Protein AF-A0A2J5P1T4-F1 (afdb_monomer_lite)

Radius of gyration: 16.71 Å; chains: 1; bounding box: 39×40×48 Å

pLDDT: mean 86.93, std 11.42, range [39.0, 97.81]

Organism: NCBI:txid1134687

Secondary structure (DSSP, 8-state):
-PEEEEEESS-SS--HHHHHHHHHHHHHHHHH-HHHHTTEEEEEEESS-B--GGGTPPPBEEGGGGTTPPTT-EEEEESSEEET--HHHHHHHH---HHHHHHHHHHHHH-HHHHHHHHHHHS--SSSSTTS--GGGSSS--EEEEEEEEE---GGGHHHHHT-SEEEESSHHHHHHHTTTS--EE---TT--

InterPro domains:
  IPR007345 Polysaccharide pyruvyl transferase [PF04230] (15-192)

Foldseek 3Di:
DAAEEEAEEACQDPDPQGQVQVVVVLVCCCVVPVVNCVSYDYAYAYCDWDDPVVVVGDTYHHVVVCLAHDAAHEYEHTADQQAPDFLLNVLLVPDPDPVVSVVSVVCCVVPVPVSLVVSVVVGVQPDRSNSQDAQVSHPYGYAYEYHQYHHAHDPVSLVSLQSHPAAEHADPNRCVRSVVRHDYHHDHRPPPD

Sequence (193 aa):
MKNKVVLYGAYDRYNYGDNLMPILLERFFRTKYPQKTERLDFIYASIDSSDLSKYSCMPTVSMNSLLSLDENSSIIVVGGEVLGADVGTLYTHVQDNYYYTRFLKAVRRYNPSMLTKIAKLFYPAVWTYPYIPQKASFKNKVKIIYNTVGGTPVKSQANYIKEADYISSRDQRTFDEVKKWSSTELVPDSVLI

Structure (mmCIF, N/CA/C/O backbone):
data_AF-A0A2J5P1T4-F1
#
_entry.id   AF-A0A2J5P1T4-F1
#
loop_
_atom_site.group_PDB
_atom_site.id
_atom_site.type_symbol
_atom_site.label_atom_id
_atom_site.label_alt_id
_atom_site.label_comp_id
_atom_site.label_asym_id
_atom_site.label_entity_id
_atom_site.label_seq_id
_atom_site.pdbx_PDB_ins_code
_atom_site.Cartn_x
_atom_site.Cartn_y
_atom_site.Cartn_z
_atom_site.occupancy
_atom_site.B_iso_or_equiv
_atom_site.auth_seq_id
_atom_site.auth_comp_id
_atom_site.auth_asym_id
_atom_site.auth_atom_id
_atom_site.pdbx_PDB_model_num
ATOM 1 N N . MET A 1 1 ? -19.379 -12.532 11.802 1.00 56.97 1 MET A N 1
ATOM 2 C CA . MET A 1 1 ? -18.370 -12.392 10.727 1.00 56.97 1 MET A CA 1
ATOM 3 C C . MET A 1 1 ? -17.141 -11.712 11.296 1.00 56.97 1 MET A C 1
ATOM 5 O O . MET A 1 1 ? -17.305 -10.826 12.128 1.00 56.97 1 MET A O 1
ATOM 9 N N . LYS A 1 2 ? -15.941 -12.147 10.898 1.00 75.81 2 LYS A N 1
ATOM 10 C CA . LYS A 1 2 ? -14.705 -11.415 11.195 1.00 75.81 2 LYS A CA 1
ATOM 11 C C . LYS A 1 2 ? -14.519 -10.312 10.155 1.00 75.81 2 LYS A C 1
ATOM 13 O O . LYS A 1 2 ? -14.803 -10.543 8.982 1.00 75.81 2 LYS A O 1
ATOM 18 N N . ASN A 1 3 ? -14.066 -9.138 10.580 1.00 88.38 3 ASN A N 1
ATOM 19 C CA . ASN A 1 3 ? -13.740 -8.051 9.659 1.00 88.38 3 ASN A CA 1
ATOM 20 C C . ASN A 1 3 ? -12.385 -8.343 9.013 1.00 88.38 3 ASN A C 1
ATOM 22 O O . ASN A 1 3 ? -11.426 -8.663 9.719 1.00 88.38 3 ASN A O 1
ATOM 26 N N . LYS A 1 4 ? -12.297 -8.211 7.689 1.00 95.19 4 LYS A N 1
ATOM 27 C CA . LYS A 1 4 ? -11.051 -8.440 6.956 1.00 95.19 4 LYS A CA 1
ATOM 28 C C . LYS A 1 4 ? -10.152 -7.211 7.034 1.00 95.19 4 LYS A C 1
ATOM 30 O O . LYS A 1 4 ? -10.589 -6.087 6.769 1.00 95.19 4 LYS A O 1
ATOM 35 N N . VAL A 1 5 ? -8.892 -7.443 7.381 1.00 97.12 5 VAL A N 1
ATOM 36 C CA . VAL A 1 5 ? -7.824 -6.444 7.361 1.00 97.12 5 VAL A CA 1
ATOM 37 C C . VAL A 1 5 ? -6.748 -6.937 6.411 1.00 97.12 5 VAL A C 1
ATOM 39 O O . VAL A 1 5 ? -6.021 -7.881 6.704 1.00 97.12 5 VAL A O 1
ATOM 42 N N . VAL A 1 6 ? -6.657 -6.300 5.253 1.00 97.81 6 VAL A N 1
ATOM 43 C CA . VAL A 1 6 ? -5.649 -6.613 4.248 1.00 97.81 6 VAL A CA 1
ATOM 44 C C . VAL A 1 6 ? -4.395 -5.810 4.554 1.00 97.81 6 VAL A C 1
ATOM 46 O O . VAL A 1 6 ? -4.425 -4.583 4.502 1.00 97.81 6 VAL A O 1
ATOM 49 N N . LEU A 1 7 ? -3.302 -6.495 4.864 1.00 97.50 7 LEU A N 1
ATOM 50 C CA . LEU A 1 7 ? -1.965 -5.918 4.916 1.00 97.50 7 LEU A CA 1
ATOM 51 C C . LEU A 1 7 ? -1.404 -5.989 3.500 1.00 97.50 7 LEU A C 1
ATOM 53 O O . LEU A 1 7 ? -1.208 -7.083 2.973 1.00 97.50 7 LEU A O 1
ATOM 57 N N . TYR A 1 8 ? -1.222 -4.838 2.862 1.00 97.06 8 TYR A N 1
ATOM 58 C CA . TYR A 1 8 ? -0.844 -4.739 1.460 1.00 97.06 8 TYR A CA 1
ATOM 59 C C . TYR A 1 8 ? 0.521 -4.077 1.297 1.00 97.06 8 TYR A C 1
ATOM 61 O O . TYR A 1 8 ? 0.767 -2.999 1.838 1.00 97.06 8 TYR A O 1
ATOM 69 N N . GLY A 1 9 ? 1.402 -4.691 0.516 1.00 93.62 9 GLY A N 1
ATOM 70 C CA . GLY A 1 9 ? 2.728 -4.143 0.267 1.00 93.62 9 GLY A CA 1
ATOM 71 C C . GLY A 1 9 ? 3.555 -4.994 -0.685 1.00 93.62 9 GLY A C 1
ATOM 72 O O . GLY A 1 9 ? 3.051 -5.900 -1.348 1.00 93.62 9 GLY A O 1
ATOM 73 N N . ALA A 1 10 ? 4.841 -4.665 -0.777 1.00 90.44 10 ALA A N 1
ATOM 74 C CA . ALA A 1 10 ? 5.792 -5.292 -1.691 1.00 90.44 10 ALA A CA 1
ATOM 75 C C . ALA A 1 10 ? 6.366 -6.606 -1.126 1.00 90.44 10 ALA A C 1
ATOM 77 O O . ALA A 1 10 ? 7.578 -6.738 -0.945 1.00 90.44 10 ALA A O 1
ATOM 78 N N . TYR A 1 11 ? 5.487 -7.554 -0.797 1.00 89.00 11 TYR A N 1
ATOM 79 C CA . TYR A 1 11 ? 5.842 -8.826 -0.147 1.00 89.00 11 TYR A CA 1
ATOM 80 C C . TYR A 1 11 ? 6.106 -9.966 -1.142 1.00 89.00 11 TYR A C 1
ATOM 82 O O . TYR A 1 11 ? 6.548 -11.040 -0.756 1.00 89.00 11 TYR A O 1
ATOM 90 N N . ASP A 1 12 ? 5.883 -9.729 -2.436 1.00 82.94 12 ASP A N 1
ATOM 91 C CA . ASP A 1 12 ? 6.088 -10.684 -3.534 1.00 82.94 12 ASP A CA 1
ATOM 92 C C . ASP A 1 12 ? 7.560 -10.860 -3.942 1.00 82.94 12 ASP A C 1
ATOM 94 O O . ASP A 1 12 ? 7.881 -11.565 -4.899 1.00 82.94 12 ASP A O 1
ATOM 98 N N . ARG A 1 13 ? 8.479 -10.235 -3.203 1.00 84.44 13 ARG A N 1
ATOM 99 C CA . ARG A 1 13 ? 9.923 -10.255 -3.441 1.00 84.44 13 ARG A CA 1
ATOM 100 C C . ARG A 1 13 ? 10.687 -10.510 -2.152 1.00 84.44 13 ARG A C 1
ATOM 102 O O . ARG A 1 13 ? 10.259 -10.116 -1.069 1.00 84.44 13 ARG A O 1
ATOM 109 N N . TYR A 1 14 ? 11.874 -11.101 -2.272 1.00 84.06 14 TYR A N 1
ATOM 110 C CA . TYR A 1 14 ? 12.757 -11.335 -1.130 1.00 84.06 14 TYR A CA 1
ATOM 111 C C . TYR A 1 14 ? 13.431 -10.032 -0.663 1.00 84.06 14 TYR A C 1
ATOM 113 O O . TYR A 1 14 ? 14.567 -9.723 -1.016 1.00 84.06 14 TYR A O 1
ATOM 121 N N . ASN A 1 15 ? 12.699 -9.251 0.131 1.00 88.25 15 ASN A N 1
ATOM 122 C CA . ASN A 1 15 ? 13.194 -8.082 0.853 1.00 88.25 15 ASN A CA 1
ATOM 123 C C . ASN A 1 15 ? 12.817 -8.218 2.329 1.00 88.25 15 ASN A C 1
ATOM 125 O O . ASN A 1 15 ? 11.638 -8.206 2.676 1.00 88.25 15 ASN A O 1
ATOM 129 N N . TYR A 1 16 ? 13.816 -8.359 3.199 1.00 86.31 16 TYR A N 1
ATOM 130 C CA . TYR A 1 16 ? 13.570 -8.649 4.609 1.00 86.31 16 TYR A CA 1
ATOM 131 C C . TYR A 1 16 ? 12.789 -7.537 5.321 1.00 86.31 16 TYR A C 1
ATOM 133 O O . TYR A 1 16 ? 11.889 -7.832 6.099 1.00 86.31 16 TYR A O 1
ATOM 141 N N . GLY A 1 17 ? 13.085 -6.268 5.022 1.00 87.12 17 GLY A N 1
ATOM 142 C CA . GLY A 1 17 ? 12.369 -5.131 5.603 1.00 87.12 17 GLY A CA 1
ATOM 143 C C . GLY A 1 17 ? 10.892 -5.135 5.214 1.00 87.12 17 GLY A C 1
ATOM 144 O O . GLY A 1 17 ? 10.030 -5.137 6.091 1.00 87.12 17 GLY A O 1
ATOM 145 N N . ASP A 1 18 ? 10.607 -5.217 3.910 1.00 89.00 18 ASP A N 1
ATOM 146 C CA . ASP A 1 18 ? 9.237 -5.220 3.381 1.00 89.00 18 ASP A CA 1
ATOM 147 C C . ASP A 1 18 ? 8.417 -6.405 3.918 1.00 89.00 18 ASP A C 1
ATOM 149 O O . ASP A 1 18 ? 7.263 -6.224 4.294 1.00 89.00 18 ASP A O 1
ATOM 153 N N . ASN A 1 19 ? 9.011 -7.599 4.021 1.00 90.94 19 ASN A N 1
ATOM 154 C CA . ASN A 1 19 ? 8.322 -8.792 4.528 1.00 90.94 19 ASN A CA 1
ATOM 155 C C . ASN A 1 19 ? 8.135 -8.796 6.056 1.00 90.94 19 ASN A C 1
ATOM 157 O O . ASN A 1 19 ? 7.172 -9.381 6.554 1.00 90.94 19 ASN A O 1
ATOM 161 N N . LEU A 1 20 ? 9.030 -8.155 6.814 1.00 91.25 20 LEU A N 1
ATOM 162 C CA . LEU A 1 20 ? 8.959 -8.119 8.278 1.00 91.25 20 LEU A CA 1
ATOM 163 C C . LEU A 1 20 ? 7.894 -7.137 8.787 1.00 91.25 20 LEU A C 1
ATOM 165 O O . LEU A 1 20 ? 7.213 -7.422 9.775 1.00 91.25 20 LEU A O 1
ATOM 169 N N . MET A 1 21 ? 7.729 -5.994 8.117 1.00 91.12 21 MET A N 1
ATOM 170 C CA . MET A 1 21 ? 6.780 -4.944 8.508 1.00 91.12 21 MET A CA 1
ATOM 171 C C . MET A 1 21 ? 5.338 -5.435 8.757 1.00 91.12 21 MET A C 1
ATOM 173 O O . MET A 1 21 ? 4.814 -5.158 9.841 1.00 91.12 21 MET A O 1
ATOM 177 N N . PRO A 1 22 ? 4.678 -6.185 7.849 1.00 93.31 22 PRO A N 1
ATOM 178 C CA . PRO A 1 22 ? 3.305 -6.637 8.081 1.00 93.31 22 PRO A CA 1
ATOM 179 C C . PRO A 1 22 ? 3.198 -7.644 9.238 1.00 93.31 22 PRO A C 1
ATOM 181 O O . PRO A 1 22 ? 2.229 -7.598 9.995 1.00 93.31 22 PRO A O 1
ATOM 184 N N . ILE A 1 23 ? 4.220 -8.486 9.443 1.00 93.25 23 ILE A N 1
ATOM 185 C CA . ILE A 1 23 ? 4.275 -9.447 10.556 1.00 93.25 23 ILE A CA 1
ATOM 186 C C . ILE A 1 23 ? 4.335 -8.708 11.897 1.00 93.25 23 IL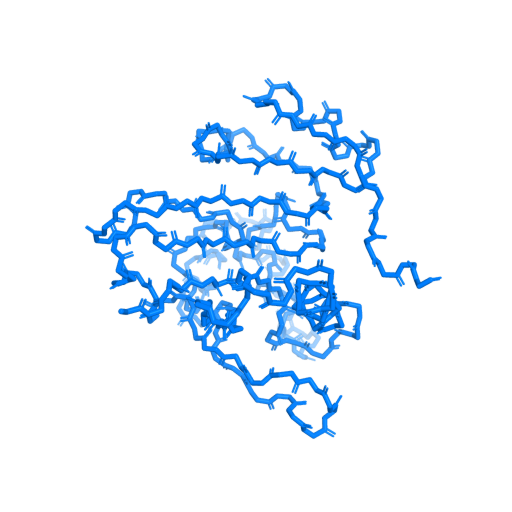E A C 1
ATOM 188 O O . ILE A 1 23 ? 3.612 -9.045 12.839 1.00 93.25 23 ILE A O 1
ATOM 192 N N . LEU A 1 24 ? 5.183 -7.678 11.994 1.00 92.88 24 LEU A N 1
ATOM 193 C CA . LEU A 1 24 ? 5.289 -6.856 13.199 1.00 92.88 24 LEU A CA 1
ATOM 194 C C . LEU A 1 24 ? 4.006 -6.070 13.466 1.00 92.88 24 LEU A C 1
ATOM 196 O O . LEU A 1 24 ? 3.575 -5.993 14.617 1.00 92.88 24 LEU A O 1
ATOM 200 N N . LEU A 1 25 ? 3.371 -5.537 12.421 1.00 93.06 25 LEU A N 1
ATOM 201 C CA . LEU A 1 25 ? 2.112 -4.810 12.547 1.00 93.06 25 LEU A CA 1
ATOM 202 C C . LEU A 1 25 ? 0.978 -5.718 13.046 1.00 93.06 25 LEU A C 1
ATOM 204 O O . LEU A 1 25 ? 0.273 -5.361 13.994 1.00 93.06 25 LEU A O 1
ATOM 208 N N . GLU A 1 26 ? 0.825 -6.917 12.476 1.00 94.81 26 GLU A N 1
ATOM 209 C CA . GLU A 1 26 ? -0.139 -7.903 12.976 1.00 94.81 26 GLU A CA 1
ATOM 210 C C . GLU A 1 26 ? 0.160 -8.275 14.435 1.00 94.81 26 GLU A C 1
ATOM 212 O O . GLU A 1 26 ? -0.743 -8.272 15.282 1.00 94.81 26 GLU A O 1
ATOM 217 N N . ARG A 1 27 ? 1.429 -8.558 14.757 1.00 93.44 27 ARG A N 1
ATOM 218 C CA . ARG A 1 27 ? 1.854 -8.890 16.122 1.00 93.44 27 ARG A CA 1
ATOM 219 C C . ARG A 1 27 ? 1.512 -7.767 17.097 1.00 93.44 27 ARG A C 1
ATOM 221 O O . ARG A 1 27 ? 0.966 -8.043 18.164 1.00 93.44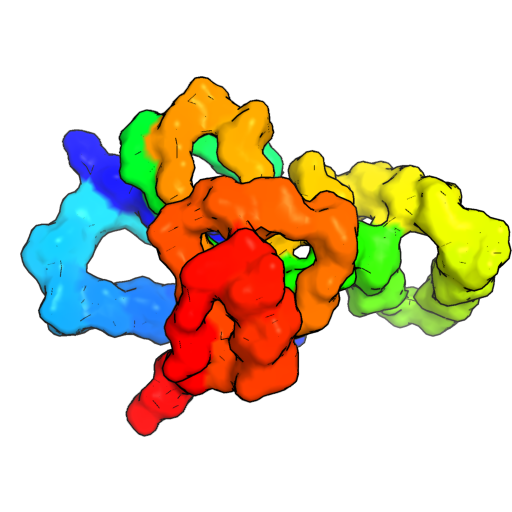 27 ARG A O 1
ATOM 228 N N . PHE A 1 28 ? 1.765 -6.514 16.726 1.00 92.38 28 PHE A N 1
ATOM 229 C CA . PHE A 1 28 ? 1.406 -5.346 17.526 1.00 92.38 28 PHE A CA 1
ATOM 230 C C . PHE A 1 28 ? -0.096 -5.309 17.830 1.00 92.38 28 PHE A C 1
ATOM 232 O O . PHE A 1 28 ? -0.473 -5.200 19.000 1.00 92.38 28 PHE A O 1
ATOM 239 N N . PHE A 1 29 ? -0.962 -5.479 16.823 1.00 93.31 29 PHE A N 1
ATOM 240 C CA . PHE A 1 29 ? -2.413 -5.517 17.036 1.00 93.31 29 PHE A CA 1
ATOM 241 C C . PHE A 1 29 ? -2.838 -6.656 17.962 1.00 93.31 29 PHE A C 1
ATOM 243 O O . PHE A 1 29 ? -3.660 -6.455 18.861 1.00 93.31 29 PHE A O 1
ATOM 250 N N . ARG A 1 30 ? -2.277 -7.854 17.777 1.00 94.44 30 ARG A N 1
ATOM 251 C CA . ARG A 1 30 ? -2.595 -9.022 18.612 1.00 94.44 30 ARG A CA 1
ATOM 252 C C . ARG A 1 30 ? -2.155 -8.832 20.060 1.00 94.44 30 ARG A C 1
ATOM 254 O O . ARG A 1 30 ? -2.900 -9.192 20.964 1.00 94.44 30 ARG A O 1
ATOM 261 N N . THR A 1 31 ? -0.985 -8.240 20.289 1.00 93.44 31 THR A N 1
ATOM 262 C CA . THR A 1 31 ? -0.440 -8.037 21.637 1.00 93.44 31 THR A CA 1
ATOM 263 C C . THR A 1 31 ? -1.085 -6.860 22.366 1.00 93.44 31 THR A C 1
ATOM 265 O O . THR A 1 31 ? -1.404 -6.980 23.545 1.00 93.44 31 THR A O 1
ATOM 268 N N . LYS A 1 32 ? -1.279 -5.714 21.702 1.00 93.94 32 LYS A N 1
ATOM 269 C CA . LYS A 1 32 ? -1.791 -4.495 22.352 1.00 93.94 32 LYS A CA 1
ATOM 270 C C . LYS A 1 32 ? -3.313 -4.437 22.425 1.00 93.94 32 LYS A C 1
ATOM 272 O O . LYS A 1 32 ? -3.844 -3.804 23.334 1.00 93.94 32 LYS A O 1
ATOM 277 N N . TYR A 1 33 ? -4.015 -5.096 21.502 1.00 93.50 33 TYR A N 1
ATOM 278 C CA . TYR A 1 33 ? -5.476 -5.033 21.405 1.00 93.50 33 TYR A CA 1
ATOM 279 C C . TYR A 1 33 ? -6.135 -6.415 21.232 1.00 93.50 33 TYR A C 1
ATOM 281 O O . TYR A 1 33 ? -7.005 -6.558 20.371 1.00 93.50 33 TYR A O 1
ATOM 289 N N . PRO A 1 34 ? -5.795 -7.431 22.051 1.00 93.06 34 PRO A N 1
ATOM 290 C CA . PRO A 1 34 ? -6.188 -8.829 21.825 1.00 93.06 34 PRO A CA 1
ATOM 291 C C . PRO A 1 34 ? -7.696 -9.015 21.590 1.00 93.06 34 PRO A C 1
ATOM 293 O O . PRO A 1 34 ? -8.092 -9.617 20.595 1.00 93.06 34 PRO A O 1
ATOM 296 N N . GLN A 1 35 ? -8.540 -8.384 22.415 1.00 91.69 35 GLN A N 1
ATOM 297 C CA . GLN A 1 35 ? -10.006 -8.471 22.310 1.00 91.69 35 GLN A CA 1
ATOM 298 C C . GLN A 1 35 ? -10.571 -7.903 20.997 1.00 91.69 35 GLN A C 1
ATOM 300 O O . GLN A 1 35 ? -11.587 -8.377 20.491 1.00 91.69 35 GLN A O 1
ATOM 305 N N . LYS A 1 36 ? -9.936 -6.865 20.433 1.00 88.50 36 LYS A N 1
ATOM 306 C CA . LYS A 1 36 ? -10.344 -6.309 19.132 1.00 88.50 36 LYS A CA 1
ATOM 307 C C . LYS A 1 36 ? -9.910 -7.240 18.006 1.00 88.50 36 LYS A C 1
ATOM 309 O O . LYS A 1 36 ? -10.654 -7.436 17.049 1.00 88.50 36 LYS A O 1
ATOM 314 N N . THR A 1 37 ? -8.731 -7.830 18.154 1.00 90.94 37 THR A N 1
ATOM 315 C CA . THR A 1 37 ? -8.059 -8.616 17.122 1.00 90.94 37 THR A CA 1
ATOM 316 C C . THR A 1 37 ? -8.648 -10.016 16.940 1.00 90.94 37 THR A C 1
ATOM 318 O O . THR A 1 37 ? -8.581 -10.562 15.845 1.00 90.94 37 THR A O 1
ATOM 321 N N . GLU A 1 38 ? -9.318 -10.579 17.950 1.00 88.94 38 GLU A N 1
ATOM 322 C CA . GLU A 1 38 ? -10.081 -11.839 17.829 1.00 88.94 38 GLU A CA 1
ATOM 323 C C . GLU A 1 38 ? -11.151 -11.801 16.725 1.00 88.94 38 GLU A C 1
ATOM 325 O O . GLU A 1 38 ? -11.460 -12.819 16.095 1.00 88.94 38 GLU A O 1
ATOM 330 N N . ARG A 1 39 ? -11.703 -10.609 16.469 1.00 88.31 39 ARG A N 1
ATOM 331 C CA . ARG A 1 39 ? -12.726 -10.362 15.445 1.00 88.31 39 ARG A CA 1
ATOM 332 C C . ARG A 1 39 ? -12.139 -9.962 14.092 1.00 88.31 39 ARG A C 1
ATOM 334 O O . ARG A 1 39 ? -12.911 -9.694 13.173 1.00 88.31 39 ARG A O 1
ATOM 341 N N . LEU A 1 40 ? -10.815 -9.893 13.972 1.00 92.44 40 LEU A N 1
ATOM 342 C CA . LEU A 1 40 ? -10.124 -9.527 12.742 1.00 92.44 40 LEU A CA 1
ATOM 343 C C . LEU A 1 40 ? -9.565 -10.771 12.058 1.00 92.44 40 LEU A C 1
ATOM 345 O O . LEU A 1 40 ? -9.115 -11.718 12.707 1.00 92.44 40 LEU A O 1
ATOM 349 N N . ASP A 1 41 ? -9.609 -10.743 10.736 1.00 94.19 41 ASP A N 1
ATOM 350 C CA . ASP A 1 41 ? -8.940 -11.705 9.875 1.00 94.19 41 ASP A CA 1
ATOM 351 C C . ASP A 1 41 ? -7.894 -10.961 9.043 1.00 94.19 41 ASP A C 1
ATOM 353 O O . ASP A 1 41 ? -8.249 -10.075 8.259 1.00 94.19 41 ASP A O 1
ATOM 357 N N . PHE A 1 42 ? -6.613 -11.251 9.283 1.00 96.38 42 PHE A N 1
ATOM 358 C CA . PHE A 1 42 ? -5.515 -10.590 8.580 1.00 96.38 42 PHE A CA 1
ATOM 359 C C . PHE A 1 42 ? -5.180 -11.346 7.306 1.00 96.38 42 PHE A C 1
ATOM 361 O O . PHE A 1 42 ? -4.947 -12.552 7.328 1.00 96.38 42 PHE A O 1
ATOM 368 N N . ILE A 1 43 ? -5.118 -10.611 6.203 1.00 97.25 43 ILE A N 1
ATOM 369 C CA . ILE A 1 43 ? -4.790 -11.146 4.886 1.00 97.25 43 ILE A CA 1
ATOM 370 C C . ILE A 1 43 ? -3.528 -10.444 4.407 1.00 97.25 43 ILE A C 1
ATOM 372 O O . ILE A 1 43 ? -3.512 -9.222 4.283 1.00 97.25 43 ILE A O 1
ATOM 376 N N . TYR A 1 44 ? -2.487 -11.214 4.113 1.00 97.19 44 TYR A N 1
ATOM 377 C CA . TYR A 1 44 ? -1.264 -10.701 3.508 1.00 97.19 44 TYR A CA 1
ATOM 378 C C . TYR A 1 44 ? -1.457 -10.644 1.998 1.00 97.19 44 TYR A C 1
ATOM 380 O O . TYR A 1 44 ? -1.752 -11.659 1.364 1.00 97.19 44 TYR A O 1
ATOM 388 N N . ALA A 1 45 ? -1.318 -9.456 1.422 1.00 96.38 45 ALA A N 1
ATOM 389 C CA . ALA A 1 45 ? -1.519 -9.234 0.003 1.00 96.38 45 ALA A CA 1
ATOM 390 C C . ALA A 1 45 ? -0.340 -8.498 -0.626 1.00 96.38 45 ALA A C 1
ATOM 392 O O . ALA A 1 45 ? 0.271 -7.612 -0.028 1.00 96.38 45 ALA A O 1
ATOM 393 N N . SER A 1 46 ? -0.094 -8.826 -1.883 1.00 93.81 46 SER A N 1
ATOM 394 C CA . SER A 1 46 ? 0.872 -8.159 -2.752 1.00 93.81 46 SER A CA 1
ATOM 395 C C . SER A 1 46 ? 0.288 -8.029 -4.153 1.00 93.81 46 SER A C 1
ATOM 397 O O . SER A 1 46 ? -0.895 -8.304 -4.383 1.00 93.81 46 SER A O 1
ATOM 399 N N . ILE A 1 47 ? 1.079 -7.503 -5.084 1.00 91.06 47 ILE A N 1
ATOM 400 C CA . ILE A 1 47 ? 0.622 -7.288 -6.456 1.00 91.06 47 ILE A CA 1
ATOM 401 C C . ILE A 1 47 ? 0.247 -8.626 -7.091 1.00 91.06 47 ILE A C 1
ATOM 403 O O . ILE A 1 47 ? -0.857 -8.768 -7.619 1.00 91.06 47 ILE A O 1
ATOM 407 N N . ASP A 1 48 ? 1.134 -9.607 -6.954 1.00 88.75 48 ASP A N 1
ATOM 408 C CA . ASP A 1 48 ? 0.891 -10.997 -7.312 1.00 88.75 48 ASP A CA 1
ATOM 409 C C . ASP A 1 48 ? 0.933 -11.901 -6.073 1.00 88.75 48 ASP A C 1
ATOM 411 O O . ASP A 1 48 ? 1.428 -11.497 -5.019 1.00 88.75 48 ASP A O 1
ATOM 415 N N . SER A 1 49 ? 0.394 -13.113 -6.184 1.00 90.19 49 SER A N 1
ATOM 416 C CA . SER A 1 49 ? 0.531 -14.132 -5.143 1.00 90.19 49 SER A CA 1
ATOM 417 C C . SER A 1 49 ? 1.955 -14.673 -5.093 1.00 90.19 49 SER A C 1
ATOM 419 O O . SER A 1 49 ? 2.552 -14.955 -6.131 1.00 90.19 49 SER A O 1
ATOM 421 N N . SER A 1 50 ? 2.477 -14.890 -3.892 1.00 90.94 50 SER A N 1
ATOM 422 C CA . SER A 1 50 ? 3.791 -15.499 -3.693 1.00 90.94 50 SER A CA 1
ATOM 423 C C . SER A 1 50 ? 3.838 -16.318 -2.408 1.00 90.94 50 SER A C 1
ATOM 425 O O . SER A 1 50 ? 3.101 -16.053 -1.455 1.00 90.94 50 SER A O 1
ATOM 427 N N . ASP A 1 51 ? 4.736 -17.301 -2.372 1.00 93.56 51 ASP A N 1
ATOM 428 C CA . ASP A 1 51 ? 5.030 -18.074 -1.170 1.00 93.56 51 ASP A CA 1
ATOM 429 C C . ASP A 1 51 ? 6.531 -18.015 -0.857 1.00 93.56 51 ASP A C 1
ATOM 431 O O . ASP A 1 51 ? 7.364 -18.681 -1.478 1.00 93.56 51 ASP A O 1
ATOM 435 N N . LEU A 1 52 ? 6.868 -17.173 0.121 1.00 90.38 52 LEU A N 1
ATOM 436 C CA . LEU A 1 52 ? 8.214 -17.012 0.666 1.00 90.38 52 LEU A CA 1
ATOM 437 C C . LEU A 1 52 ? 8.355 -17.674 2.050 1.00 90.38 52 LEU A C 1
ATOM 439 O O . LEU A 1 52 ? 9.285 -17.354 2.792 1.00 90.38 52 LEU A O 1
ATOM 443 N N . SER A 1 53 ? 7.473 -18.618 2.402 1.00 91.75 53 SER A N 1
ATOM 444 C CA . SER A 1 53 ? 7.470 -19.310 3.704 1.00 91.75 53 SER A CA 1
ATOM 445 C C . SER A 1 53 ? 8.792 -19.998 4.045 1.00 91.75 53 SER A C 1
ATOM 447 O O . SER A 1 53 ? 9.185 -20.032 5.211 1.00 91.75 53 SER A O 1
ATOM 449 N N . LYS A 1 54 ? 9.553 -20.445 3.037 1.00 92.81 54 LYS A N 1
ATOM 450 C CA . LYS A 1 54 ? 10.919 -20.977 3.213 1.00 92.81 54 LYS A CA 1
ATOM 451 C C . LYS A 1 54 ? 11.902 -19.985 3.857 1.00 92.81 54 LYS A C 1
ATOM 453 O O . LYS A 1 54 ? 12.950 -20.396 4.342 1.00 92.81 54 LYS A O 1
ATOM 458 N N . TYR A 1 55 ? 11.574 -18.693 3.847 1.00 88.69 55 TYR A N 1
ATOM 459 C CA . TYR A 1 55 ? 12.324 -17.609 4.484 1.00 88.69 55 TYR A CA 1
ATOM 460 C C . TYR A 1 55 ? 11.602 -17.031 5.711 1.00 88.69 55 TYR A C 1
ATOM 462 O O . TYR A 1 55 ? 11.871 -15.895 6.097 1.00 88.69 55 TYR A O 1
ATOM 470 N N . SER A 1 56 ? 10.657 -17.772 6.298 1.00 88.94 56 SER A N 1
ATOM 471 C CA . SER A 1 56 ? 9.831 -17.328 7.433 1.00 88.94 56 SER A CA 1
ATOM 472 C C . SER A 1 56 ? 8.971 -16.090 7.142 1.00 88.94 56 SER A C 1
ATOM 474 O O . SER A 1 56 ? 8.573 -15.376 8.061 1.00 88.94 56 SER A O 1
ATOM 476 N N . CYS A 1 57 ? 8.687 -15.826 5.865 1.00 90.69 57 CYS A N 1
ATOM 477 C CA . CYS A 1 57 ? 7.758 -14.786 5.429 1.00 90.69 57 CYS A CA 1
ATOM 478 C C . CYS A 1 57 ? 6.342 -15.367 5.300 1.00 90.69 57 CYS A C 1
ATOM 480 O O . CYS A 1 57 ? 6.167 -16.578 5.162 1.00 90.69 57 CYS A O 1
ATOM 482 N N . MET A 1 58 ? 5.324 -14.510 5.327 1.00 91.69 58 MET A N 1
ATOM 483 C CA . MET A 1 58 ? 3.940 -14.956 5.166 1.00 91.69 58 MET A CA 1
ATOM 484 C C . MET A 1 58 ? 3.611 -15.172 3.682 1.00 91.69 58 MET A C 1
ATOM 486 O O . MET A 1 58 ? 4.016 -14.351 2.855 1.00 91.69 58 MET A O 1
ATOM 490 N N . PRO A 1 59 ? 2.875 -16.239 3.318 1.00 94.62 59 PRO A N 1
ATOM 491 C CA . PRO A 1 59 ? 2.356 -16.383 1.965 1.00 94.62 59 PRO A CA 1
ATOM 492 C C . PRO A 1 59 ? 1.368 -15.252 1.669 1.00 94.62 59 PRO A C 1
ATOM 494 O O . PRO A 1 59 ? 0.643 -14.786 2.551 1.00 94.62 59 PRO A O 1
ATOM 497 N N . THR A 1 60 ? 1.332 -14.815 0.417 1.00 95.19 60 THR A N 1
ATOM 498 C CA . THR A 1 60 ? 0.554 -13.652 -0.018 1.00 95.19 60 THR A CA 1
ATOM 499 C C . THR A 1 60 ? -0.445 -14.020 -1.100 1.00 95.19 60 THR A C 1
ATOM 501 O O . THR A 1 60 ? -0.182 -14.858 -1.966 1.00 95.19 60 THR A O 1
ATOM 504 N N . VAL A 1 61 ? -1.601 -13.360 -1.072 1.00 95.75 61 VAL A N 1
ATOM 505 C CA . VAL A 1 61 ? -2.594 -13.426 -2.150 1.00 95.75 61 VAL A CA 1
ATOM 506 C C . VAL A 1 61 ? -2.476 -12.208 -3.066 1.00 95.75 61 VAL A C 1
ATOM 508 O O . VAL A 1 61 ? -2.047 -11.133 -2.641 1.00 95.75 61 VAL A O 1
ATOM 511 N N . SER A 1 62 ? -2.886 -12.348 -4.329 1.00 94.38 62 SER A N 1
ATOM 512 C CA . SER A 1 62 ?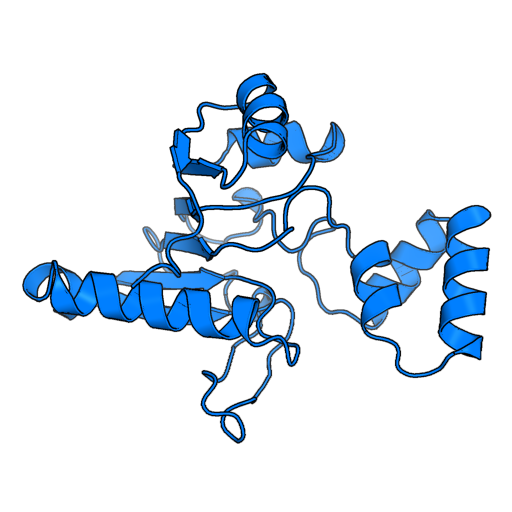 -2.888 -11.216 -5.262 1.00 94.38 62 SER A CA 1
ATOM 513 C C . SER A 1 62 ? -3.970 -10.198 -4.891 1.00 94.38 62 SER A C 1
ATOM 515 O O . SER A 1 62 ? -5.118 -10.563 -4.618 1.00 94.38 62 SER A O 1
ATOM 517 N N . MET A 1 63 ? -3.651 -8.904 -4.957 1.00 95.00 63 MET A N 1
ATOM 518 C CA . MET A 1 63 ? -4.630 -7.832 -4.722 1.00 95.00 63 MET A CA 1
ATOM 519 C C . MET A 1 63 ? -5.814 -7.898 -5.698 1.00 95.00 63 MET A C 1
ATOM 521 O O . MET A 1 63 ? -6.941 -7.561 -5.341 1.00 95.00 63 MET A O 1
ATOM 525 N N . ASN A 1 64 ? -5.595 -8.403 -6.914 1.00 92.75 64 ASN A N 1
ATOM 526 C CA . ASN A 1 64 ? -6.664 -8.602 -7.891 1.00 92.75 64 ASN A CA 1
ATOM 527 C C . ASN A 1 64 ? -7.770 -9.544 -7.368 1.00 92.75 64 ASN A C 1
ATOM 529 O O . ASN A 1 64 ? -8.958 -9.291 -7.570 1.00 92.75 64 ASN A O 1
ATOM 533 N N . SER A 1 65 ? -7.404 -10.585 -6.611 1.00 93.75 65 SER A N 1
ATOM 534 C CA . SER A 1 65 ? -8.383 -11.488 -5.982 1.00 93.75 65 SER A CA 1
ATOM 535 C C . SER A 1 65 ? -9.217 -10.822 -4.874 1.00 93.75 65 SER A C 1
ATOM 537 O O . SER A 1 65 ? -10.286 -11.317 -4.516 1.00 93.75 65 SER A O 1
ATOM 539 N N . LEU A 1 66 ? -8.778 -9.665 -4.367 1.00 95.25 66 LEU A N 1
ATOM 540 C CA . LEU A 1 66 ? -9.378 -8.956 -3.235 1.00 95.25 66 LEU A CA 1
ATOM 541 C C . LEU A 1 66 ? -10.268 -7.769 -3.646 1.00 95.25 66 LEU A C 1
ATOM 543 O O . LEU A 1 66 ? -10.796 -7.060 -2.794 1.00 95.25 66 LEU A O 1
ATOM 547 N N . LEU A 1 67 ? -10.544 -7.560 -4.935 1.00 94.44 67 LEU A N 1
ATOM 548 C CA . LEU A 1 67 ? -11.451 -6.480 -5.372 1.00 94.44 67 LEU A CA 1
ATOM 549 C C . LEU A 1 67 ? -12.918 -6.700 -4.965 1.00 94.44 67 LEU A C 1
ATOM 551 O O . LEU A 1 67 ? -13.743 -5.788 -5.029 1.00 94.44 67 LEU A O 1
ATOM 555 N N . SER A 1 68 ? -13.246 -7.912 -4.518 1.00 93.25 68 SER A N 1
ATOM 556 C CA . SER A 1 68 ? -14.569 -8.301 -4.022 1.00 93.25 68 SER A CA 1
ATOM 557 C C . SER A 1 68 ? -14.647 -8.426 -2.496 1.00 93.25 68 SER A C 1
ATOM 559 O O . SER A 1 68 ? -15.519 -9.124 -1.990 1.00 93.25 68 SER A O 1
ATOM 561 N N . LEU A 1 69 ? -13.748 -7.752 -1.764 1.00 92.00 69 LEU A N 1
ATOM 562 C CA . LEU A 1 69 ? -13.791 -7.673 -0.300 1.00 92.00 69 LEU A CA 1
ATOM 563 C C . LEU A 1 69 ? -15.167 -7.245 0.222 1.00 92.00 69 LEU A C 1
ATOM 565 O O . LEU A 1 69 ? -15.869 -6.447 -0.402 1.00 92.00 69 LEU A O 1
ATOM 569 N N . ASP A 1 70 ? -15.517 -7.755 1.400 1.00 91.12 70 ASP A N 1
ATOM 570 C CA . ASP A 1 70 ? -16.771 -7.446 2.082 1.00 91.12 70 ASP A CA 1
ATOM 571 C C . ASP A 1 70 ? -16.825 -5.966 2.498 1.00 91.12 70 ASP A C 1
ATOM 573 O O . ASP A 1 70 ? -15.787 -5.320 2.695 1.00 91.12 70 ASP A O 1
ATOM 577 N N . GLU A 1 71 ? -18.033 -5.421 2.659 1.00 88.88 71 GLU A N 1
ATOM 578 C CA . GLU A 1 71 ? -18.214 -4.046 3.133 1.00 88.88 71 GLU A CA 1
ATOM 579 C C . GLU A 1 71 ? -17.538 -3.833 4.498 1.00 88.88 71 GLU A C 1
ATOM 581 O O . GLU A 1 71 ? -17.534 -4.717 5.356 1.00 88.88 71 GLU A O 1
ATOM 586 N N . ASN A 1 72 ? -16.958 -2.646 4.696 1.00 86.69 72 ASN A N 1
ATOM 587 C CA . ASN A 1 72 ? -16.188 -2.269 5.887 1.00 86.69 72 ASN A CA 1
ATOM 588 C C . ASN A 1 72 ? -14.862 -3.024 6.088 1.00 86.69 72 ASN A C 1
ATOM 590 O O . ASN A 1 72 ? -14.253 -2.894 7.154 1.00 86.69 72 ASN A O 1
ATOM 594 N N . SER A 1 73 ? -14.373 -3.755 5.082 1.00 95.19 73 SER A N 1
ATOM 595 C CA . SER A 1 73 ? -12.990 -4.247 5.085 1.00 95.19 73 SER A CA 1
ATOM 596 C C . SER A 1 73 ? -11.997 -3.081 5.046 1.00 95.19 73 SER A C 1
ATOM 598 O O . SER A 1 73 ? -12.269 -2.029 4.457 1.00 95.19 73 SER A O 1
ATOM 600 N N . SER A 1 74 ? -10.828 -3.276 5.651 1.00 96.88 74 SER A N 1
ATOM 601 C CA . SER A 1 74 ? -9.747 -2.287 5.652 1.00 96.88 74 SER A CA 1
ATOM 602 C C . SER A 1 74 ? -8.559 -2.800 4.858 1.00 96.88 74 SER A C 1
ATOM 604 O O . SER A 1 74 ? -8.173 -3.957 4.998 1.00 96.88 74 SER A O 1
ATOM 606 N N . ILE A 1 75 ? -7.948 -1.922 4.075 1.00 97.69 75 ILE A N 1
ATOM 607 C CA . ILE A 1 75 ? -6.689 -2.156 3.378 1.00 97.69 75 ILE A CA 1
ATOM 608 C C . ILE A 1 75 ? -5.663 -1.232 4.008 1.00 97.69 75 ILE A C 1
ATOM 610 O O . ILE A 1 75 ? -5.825 -0.014 3.983 1.00 97.69 75 ILE A O 1
ATOM 614 N N . ILE A 1 76 ? -4.625 -1.820 4.586 1.00 97.56 76 ILE A N 1
ATOM 615 C CA . ILE A 1 76 ? -3.504 -1.117 5.188 1.00 97.56 76 ILE A CA 1
ATOM 616 C C . ILE A 1 76 ? -2.303 -1.315 4.272 1.00 97.56 76 ILE A C 1
ATOM 618 O O . ILE A 1 76 ? -1.763 -2.415 4.194 1.00 97.56 76 ILE A O 1
ATOM 622 N N . VAL A 1 77 ? -1.891 -0.260 3.575 1.00 96.88 77 VAL A N 1
ATOM 623 C CA . VAL A 1 77 ? -0.621 -0.230 2.850 1.00 96.88 77 VAL A CA 1
ATOM 624 C C . VAL A 1 77 ? 0.491 -0.087 3.883 1.00 96.88 77 VAL A C 1
ATOM 626 O O . VAL A 1 77 ? 0.563 0.946 4.552 1.00 96.88 77 VAL A O 1
ATOM 629 N N . VAL A 1 78 ? 1.306 -1.128 4.063 1.00 94.50 78 VAL A N 1
ATOM 630 C CA . VAL A 1 78 ? 2.303 -1.175 5.146 1.00 94.50 78 VAL A CA 1
ATOM 631 C C . VAL A 1 78 ? 3.688 -0.830 4.612 1.00 94.50 78 VAL A C 1
ATOM 633 O O . VAL A 1 78 ? 4.290 -1.624 3.888 1.00 94.50 78 VAL A O 1
ATOM 636 N N . GLY A 1 79 ? 4.203 0.321 5.039 1.00 87.25 79 GLY A N 1
ATOM 637 C CA . GLY A 1 79 ? 5.593 0.720 4.872 1.00 87.25 79 GLY A CA 1
ATOM 638 C C . GLY A 1 79 ? 6.090 0.837 3.429 1.00 87.25 79 GLY A C 1
ATOM 639 O O . GLY A 1 79 ? 5.321 0.907 2.470 1.00 87.25 79 GLY A O 1
ATOM 640 N N . GLY A 1 80 ? 7.420 0.860 3.297 1.00 86.38 80 GLY A N 1
ATOM 641 C CA . GLY A 1 80 ? 8.142 0.814 2.020 1.00 86.38 80 GLY A CA 1
ATOM 642 C C . GLY A 1 80 ? 8.149 2.130 1.226 1.00 86.38 80 GLY A C 1
ATOM 643 O O . GLY A 1 80 ? 7.372 3.044 1.482 1.00 86.38 80 GLY A O 1
ATOM 644 N N . GLU A 1 81 ? 9.029 2.238 0.222 1.00 88.00 81 GLU A N 1
ATOM 645 C CA . GLU A 1 81 ? 8.969 3.311 -0.795 1.00 88.00 81 GLU A CA 1
ATOM 646 C C . GLU A 1 81 ? 7.873 2.981 -1.824 1.00 88.00 81 GLU A C 1
ATOM 648 O O . GLU A 1 81 ? 8.148 2.485 -2.920 1.00 88.00 81 GLU A O 1
ATOM 653 N N . VAL A 1 82 ? 6.615 3.198 -1.445 1.00 89.00 82 VAL A N 1
ATOM 654 C CA . VAL A 1 82 ? 5.441 2.815 -2.242 1.00 89.00 82 VAL A CA 1
ATOM 655 C C . VAL A 1 82 ? 4.816 3.983 -3.008 1.00 89.00 82 VAL A C 1
ATOM 657 O O . VAL A 1 82 ? 4.222 3.780 -4.070 1.00 89.00 82 VAL A O 1
ATOM 660 N N . LEU A 1 83 ? 4.969 5.216 -2.518 1.00 90.44 83 LEU A N 1
ATOM 661 C CA . LEU A 1 83 ? 4.443 6.409 -3.180 1.00 90.44 83 LEU A CA 1
ATOM 662 C C . LEU A 1 83 ? 5.324 6.800 -4.372 1.00 90.44 83 LEU A C 1
ATOM 664 O O . LEU A 1 83 ? 6.550 6.748 -4.311 1.00 90.44 83 LEU A O 1
ATOM 668 N N . GLY A 1 84 ? 4.702 7.192 -5.485 1.00 84.69 84 GLY A N 1
ATOM 669 C CA . GLY A 1 84 ? 5.428 7.478 -6.732 1.00 84.69 84 GLY A CA 1
ATOM 670 C C . GLY A 1 84 ? 5.852 6.241 -7.541 1.00 84.69 84 GLY A C 1
ATOM 671 O O . GLY A 1 84 ? 6.208 6.390 -8.709 1.00 84.69 84 GLY A O 1
ATOM 672 N N . ALA A 1 85 ? 5.759 5.028 -6.985 1.00 81.81 85 ALA A N 1
ATOM 673 C CA . ALA A 1 85 ? 6.103 3.798 -7.695 1.00 81.81 85 ALA A CA 1
ATOM 674 C C . ALA A 1 85 ? 5.032 3.430 -8.739 1.00 81.81 85 ALA A C 1
ATOM 676 O O . ALA A 1 85 ? 3.875 3.161 -8.408 1.00 81.81 85 ALA A O 1
ATOM 677 N N . ASP A 1 86 ? 5.418 3.402 -10.015 1.00 80.19 86 ASP A N 1
ATOM 678 C CA . ASP A 1 86 ? 4.571 2.944 -11.117 1.00 80.19 86 ASP A CA 1
ATOM 679 C C . ASP A 1 86 ? 4.919 1.512 -11.556 1.00 80.19 86 ASP A C 1
ATOM 681 O O . ASP A 1 86 ? 6.052 1.050 -11.390 1.00 80.19 86 ASP A O 1
ATOM 685 N N . VAL A 1 87 ? 3.949 0.821 -12.167 1.00 74.56 87 VAL A N 1
ATOM 686 C CA . VAL A 1 87 ? 4.103 -0.555 -12.687 1.00 74.56 87 VAL A CA 1
ATOM 687 C C . VAL A 1 87 ? 5.322 -0.703 -13.605 1.00 74.56 87 VAL A C 1
ATOM 689 O O . VAL A 1 87 ? 6.002 -1.723 -13.553 1.00 74.56 87 VAL A O 1
ATOM 692 N N . GLY A 1 88 ? 5.631 0.302 -14.429 1.00 68.31 88 GLY A N 1
ATOM 693 C CA . GLY A 1 88 ? 6.786 0.268 -15.325 1.00 68.31 88 GLY A CA 1
ATOM 694 C C . GLY A 1 88 ? 8.109 0.289 -14.562 1.00 68.31 88 GLY A C 1
ATOM 695 O O . GLY A 1 88 ? 9.010 -0.484 -14.884 1.00 68.31 88 GLY A O 1
ATOM 696 N N . THR A 1 89 ? 8.223 1.123 -13.523 1.00 68.38 89 THR A N 1
ATOM 697 C CA . THR A 1 89 ? 9.390 1.111 -12.625 1.00 68.38 89 THR A CA 1
ATOM 698 C C . THR A 1 89 ? 9.520 -0.234 -11.918 1.00 68.38 89 THR A C 1
ATOM 700 O O . THR A 1 89 ? 10.588 -0.844 -11.971 1.00 68.38 89 THR A O 1
ATOM 703 N N . LEU A 1 90 ? 8.438 -0.737 -11.322 1.00 70.88 90 LEU A N 1
ATOM 704 C CA . LEU A 1 90 ? 8.452 -2.009 -10.595 1.00 70.88 90 LEU A CA 1
ATOM 705 C C . LEU A 1 90 ? 8.844 -3.180 -11.502 1.00 70.88 90 LEU A C 1
ATOM 707 O O . LEU A 1 90 ? 9.746 -3.937 -11.156 1.00 70.88 90 LEU A O 1
ATOM 711 N N . TYR A 1 91 ? 8.272 -3.261 -12.705 1.00 68.75 91 TYR A N 1
ATOM 712 C CA . TYR A 1 91 ? 8.586 -4.318 -13.662 1.00 68.75 91 TYR A CA 1
ATOM 713 C C . TYR A 1 91 ? 10.071 -4.356 -14.030 1.00 68.75 91 TYR A C 1
ATOM 715 O O . TYR A 1 91 ? 10.636 -5.441 -14.126 1.00 68.75 91 TYR A O 1
ATOM 723 N N . THR A 1 92 ? 10.737 -3.200 -14.160 1.00 63.00 92 THR A N 1
ATOM 724 C CA . THR A 1 92 ? 12.187 -3.167 -14.432 1.00 63.00 92 THR A CA 1
ATOM 725 C C . THR A 1 92 ? 13.057 -3.687 -13.287 1.00 63.00 92 THR A C 1
ATOM 727 O O . THR A 1 92 ? 14.189 -4.085 -13.546 1.00 63.00 92 THR A O 1
ATOM 730 N N . HIS A 1 93 ? 12.559 -3.690 -12.046 1.00 66.25 93 HIS A N 1
ATOM 731 C CA . HIS A 1 93 ? 13.292 -4.181 -10.873 1.00 66.25 93 HIS A CA 1
ATOM 732 C C . HIS A 1 93 ? 13.112 -5.679 -10.621 1.00 66.25 93 HIS A C 1
ATOM 734 O O . HIS A 1 93 ? 13.939 -6.267 -9.936 1.00 66.25 93 HIS A O 1
ATOM 740 N N . VAL A 1 94 ? 12.059 -6.282 -11.173 1.00 65.56 94 VAL A N 1
ATOM 741 C CA . VAL A 1 94 ? 11.758 -7.716 -11.027 1.00 65.56 94 VAL A CA 1
ATOM 742 C C . VAL A 1 94 ? 12.545 -8.574 -12.034 1.00 65.56 94 VAL A C 1
ATOM 744 O O . VAL A 1 94 ? 12.592 -9.789 -11.904 1.00 65.56 94 VAL A O 1
ATOM 747 N N . GLN A 1 95 ? 13.180 -7.975 -13.048 1.00 66.56 95 GLN A N 1
ATOM 748 C CA . GLN A 1 95 ? 13.891 -8.732 -14.084 1.00 66.56 95 GLN A CA 1
ATOM 749 C C . GLN A 1 95 ? 15.314 -9.125 -13.662 1.00 66.56 95 GLN A C 1
ATOM 751 O O . GLN A 1 95 ? 16.170 -8.258 -13.476 1.00 66.56 95 GLN A O 1
ATOM 756 N N . ASP A 1 96 ? 15.596 -10.429 -13.654 1.00 62.66 96 ASP A N 1
ATOM 757 C CA . ASP A 1 96 ? 16.923 -10.979 -13.332 1.00 62.66 96 ASP A CA 1
ATOM 758 C C . ASP A 1 96 ? 17.945 -10.850 -14.483 1.00 62.66 96 ASP A C 1
ATOM 760 O O . ASP A 1 96 ? 19.156 -10.945 -14.278 1.00 62.66 96 ASP A O 1
ATOM 764 N N . ASN A 1 97 ? 17.492 -10.613 -15.721 1.00 73.25 97 ASN A N 1
ATOM 765 C CA . ASN A 1 97 ? 18.365 -10.566 -16.898 1.00 73.25 97 ASN A CA 1
ATOM 766 C C . ASN A 1 97 ? 18.894 -9.148 -17.181 1.00 73.25 97 ASN A C 1
ATOM 768 O O . ASN A 1 97 ? 18.150 -8.259 -17.598 1.00 73.25 97 ASN A O 1
ATOM 772 N N . TYR A 1 98 ? 20.213 -8.962 -17.057 1.00 72.81 98 TYR A N 1
ATOM 773 C CA . TYR A 1 98 ? 20.906 -7.687 -17.285 1.00 72.81 98 TYR A CA 1
ATOM 774 C C . TYR A 1 98 ? 20.589 -7.024 -18.638 1.00 72.81 98 TYR A C 1
ATOM 776 O O . TYR A 1 98 ? 20.293 -5.824 -18.694 1.00 72.81 98 TYR A O 1
ATOM 784 N N . TYR A 1 99 ? 20.641 -7.785 -19.735 1.00 73.88 99 TYR A N 1
ATOM 785 C CA . TYR A 1 99 ? 20.426 -7.252 -21.084 1.00 73.88 99 TYR A CA 1
ATOM 786 C C . TYR A 1 99 ? 18.970 -6.848 -21.295 1.00 73.88 99 TYR A C 1
ATOM 788 O O . TYR A 1 99 ? 18.694 -5.790 -21.866 1.00 73.88 99 TYR A O 1
ATOM 796 N N . TYR A 1 100 ? 18.046 -7.643 -20.755 1.00 73.38 100 TYR A N 1
ATOM 797 C CA . TYR A 1 100 ? 16.623 -7.337 -20.783 1.00 73.38 100 TYR A CA 1
ATOM 798 C C . TYR A 1 100 ? 16.312 -6.075 -19.966 1.00 73.38 100 TYR A C 1
ATOM 800 O O . TYR A 1 100 ? 15.668 -5.155 -20.465 1.00 73.38 100 TYR A O 1
ATOM 808 N N . THR A 1 101 ? 16.883 -5.937 -18.768 1.00 73.44 101 THR A N 1
ATOM 809 C CA . THR A 1 101 ? 16.743 -4.732 -17.938 1.00 73.44 101 THR A CA 1
ATOM 810 C C . THR A 1 101 ? 17.294 -3.483 -18.631 1.00 73.44 101 THR A C 1
ATOM 812 O O . THR A 1 101 ? 16.677 -2.415 -18.560 1.00 73.44 101 THR A O 1
ATOM 815 N N . ARG A 1 102 ? 18.425 -3.575 -19.351 1.00 74.94 102 ARG A N 1
ATOM 816 C CA . ARG A 1 102 ? 18.931 -2.445 -20.158 1.00 74.94 102 ARG A CA 1
ATOM 817 C C . ARG A 1 102 ? 18.005 -2.097 -21.316 1.00 74.94 102 ARG A C 1
ATOM 819 O O . ARG A 1 102 ? 17.768 -0.909 -21.539 1.00 74.94 102 ARG A O 1
ATOM 826 N N . PHE A 1 103 ? 17.472 -3.097 -22.013 1.00 77.44 103 PHE A N 1
ATOM 827 C CA . PHE A 1 103 ? 16.491 -2.885 -23.073 1.00 77.44 103 PHE A CA 1
ATOM 828 C C . PHE A 1 103 ? 15.243 -2.176 -22.536 1.00 77.44 103 PHE A C 1
ATOM 830 O O . PHE A 1 103 ? 14.857 -1.136 -23.064 1.00 77.44 103 PHE A O 1
ATOM 837 N N . LEU A 1 104 ? 14.673 -2.644 -21.423 1.00 72.19 104 LEU A N 1
ATOM 838 C CA . LEU A 1 104 ? 13.504 -2.015 -20.803 1.00 72.19 104 LEU A CA 1
ATOM 839 C C . LEU A 1 104 ? 13.782 -0.573 -20.351 1.00 72.19 104 LEU A C 1
ATOM 841 O O . LEU A 1 104 ? 12.937 0.302 -20.538 1.00 72.19 104 LEU A O 1
ATOM 845 N N . LYS A 1 105 ? 14.975 -0.288 -19.809 1.00 74.31 105 LYS A N 1
ATOM 846 C CA . LYS A 1 105 ? 15.397 1.086 -19.473 1.00 74.31 105 LYS A CA 1
ATOM 847 C C . LYS A 1 105 ? 15.494 1.981 -20.713 1.00 74.31 105 LYS A C 1
ATOM 849 O O . LYS A 1 105 ? 15.113 3.149 -20.645 1.00 74.31 105 LYS A O 1
ATOM 854 N N . ALA A 1 106 ? 15.972 1.451 -21.839 1.00 73.00 106 ALA A N 1
ATOM 855 C CA . ALA A 1 106 ? 15.995 2.177 -23.107 1.00 73.00 106 ALA A CA 1
ATOM 856 C C . ALA A 1 106 ? 14.569 2.431 -23.623 1.00 73.00 106 ALA A C 1
ATOM 858 O O . ALA A 1 106 ? 14.222 3.574 -23.913 1.00 73.00 106 ALA A O 1
ATOM 859 N N . VAL A 1 107 ? 13.706 1.411 -23.630 1.00 73.06 107 VAL A N 1
ATOM 860 C CA . VAL A 1 107 ? 12.287 1.548 -23.998 1.00 73.06 107 VAL A CA 1
ATOM 861 C C . VAL A 1 107 ? 11.587 2.584 -23.120 1.00 73.06 107 VAL A C 1
ATOM 863 O O . VAL A 1 107 ? 10.866 3.423 -23.647 1.00 73.06 107 VAL A O 1
ATOM 866 N N . ARG A 1 108 ? 11.853 2.613 -21.807 1.00 72.81 108 ARG A N 1
ATOM 867 C CA . ARG A 1 108 ? 11.321 3.640 -20.896 1.00 72.81 108 ARG A CA 1
ATOM 868 C C . ARG A 1 108 ? 11.669 5.057 -21.342 1.00 72.81 108 ARG A C 1
ATOM 870 O O . ARG A 1 108 ? 10.833 5.948 -21.236 1.00 72.81 108 ARG A O 1
ATOM 877 N N . ARG A 1 109 ? 12.910 5.265 -21.794 1.00 76.44 109 ARG A N 1
ATOM 878 C CA . ARG A 1 109 ? 13.417 6.580 -22.204 1.00 76.44 109 ARG A CA 1
ATOM 879 C C . ARG A 1 109 ? 12.742 7.074 -23.484 1.00 76.44 109 ARG A C 1
ATOM 881 O O . ARG A 1 109 ? 12.468 8.263 -23.577 1.00 76.44 109 ARG A O 1
ATOM 888 N N . TYR A 1 110 ? 12.484 6.187 -24.442 1.00 75.06 110 TYR A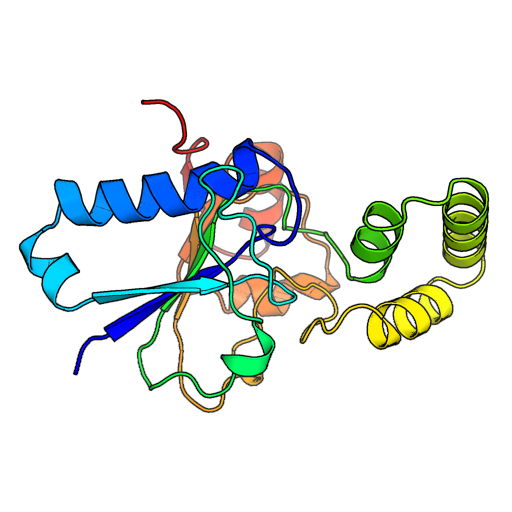 N 1
ATOM 889 C CA . TYR A 1 110 ? 11.939 6.571 -25.749 1.00 75.06 110 TYR A CA 1
ATOM 890 C C . TYR A 1 110 ? 10.413 6.465 -25.837 1.00 75.06 110 TYR A C 1
ATOM 892 O O . TYR A 1 110 ? 9.783 7.245 -26.543 1.00 75.06 110 TYR A O 1
ATOM 900 N N . ASN A 1 111 ? 9.806 5.513 -25.129 1.00 73.50 111 ASN A N 1
ATOM 901 C CA . ASN A 1 111 ? 8.366 5.293 -25.136 1.00 73.50 111 ASN A CA 1
ATOM 902 C C . ASN A 1 111 ? 7.879 4.699 -23.796 1.00 73.50 111 ASN A C 1
ATOM 904 O O . ASN A 1 111 ? 7.625 3.492 -23.694 1.00 73.50 111 ASN A O 1
ATOM 908 N N . PRO A 1 112 ? 7.702 5.537 -22.756 1.00 68.88 112 PRO A N 1
ATOM 909 C CA . PRO A 1 112 ? 7.263 5.077 -21.439 1.00 68.88 112 PRO A CA 1
ATOM 910 C C . PRO A 1 112 ? 5.902 4.366 -21.482 1.00 68.88 112 PRO A C 1
ATOM 912 O O . PRO A 1 112 ? 5.695 3.401 -20.751 1.00 68.88 112 PRO A O 1
ATOM 915 N N . SER A 1 113 ? 5.007 4.760 -22.398 1.00 68.88 113 SER A N 1
ATOM 916 C CA . SER A 1 113 ? 3.690 4.126 -22.558 1.00 68.88 113 SER A CA 1
ATOM 917 C C . SER A 1 113 ? 3.773 2.663 -23.014 1.00 68.88 113 SER A C 1
ATOM 919 O O . SER A 1 113 ? 2.949 1.837 -22.617 1.00 68.88 113 SER A O 1
ATOM 921 N N . MET A 1 114 ? 4.790 2.322 -23.813 1.00 65.69 114 MET A N 1
ATOM 922 C CA . MET A 1 114 ? 5.013 0.963 -24.305 1.00 65.69 114 MET A CA 1
ATOM 923 C C . MET A 1 114 ? 5.553 0.054 -23.198 1.00 65.69 114 MET A C 1
ATOM 925 O O . MET A 1 114 ? 5.079 -1.072 -23.057 1.00 65.69 114 MET A O 1
ATOM 929 N N . LEU A 1 115 ? 6.460 0.564 -22.354 1.00 66.94 115 LEU A N 1
ATOM 930 C CA . LEU A 1 115 ? 6.922 -0.161 -21.168 1.00 66.94 115 LEU A CA 1
ATOM 931 C C . LEU A 1 115 ? 5.755 -0.463 -20.223 1.00 66.94 115 LEU A C 1
ATOM 933 O O . LEU A 1 115 ? 5.634 -1.590 -19.760 1.00 66.94 115 LEU A O 1
ATOM 937 N N . THR A 1 116 ? 4.869 0.506 -19.975 1.00 64.00 116 THR A N 1
ATOM 938 C CA . THR A 1 116 ? 3.689 0.283 -19.128 1.00 64.00 116 THR A CA 1
ATOM 939 C C . THR A 1 116 ? 2.763 -0.792 -19.702 1.00 64.00 116 THR A C 1
ATOM 941 O O . THR A 1 116 ? 2.216 -1.578 -18.936 1.00 64.00 116 THR A O 1
ATOM 944 N N . LYS A 1 117 ? 2.591 -0.873 -21.030 1.00 65.62 117 LYS A N 1
ATOM 945 C CA . LYS A 1 117 ? 1.782 -1.929 -21.671 1.00 65.62 117 LYS A CA 1
ATOM 946 C C . LYS A 1 117 ? 2.405 -3.318 -21.515 1.00 65.62 117 LYS A C 1
ATOM 948 O O . LYS A 1 117 ? 1.693 -4.249 -21.161 1.00 65.62 117 LYS A O 1
ATOM 953 N N . ILE A 1 118 ? 3.715 -3.443 -21.737 1.00 65.62 118 ILE A N 1
ATOM 954 C CA . ILE A 1 118 ? 4.450 -4.706 -21.548 1.00 65.62 118 ILE A CA 1
ATOM 955 C C . ILE A 1 118 ? 4.398 -5.120 -20.076 1.00 65.62 118 ILE A C 1
ATOM 957 O O . ILE A 1 118 ? 4.043 -6.248 -19.758 1.00 65.62 118 ILE A O 1
ATOM 961 N N . ALA A 1 119 ? 4.674 -4.184 -19.170 1.00 63.75 119 ALA A N 1
ATOM 962 C CA . ALA A 1 119 ? 4.648 -4.430 -17.738 1.00 63.75 119 ALA A CA 1
ATOM 963 C C . ALA A 1 119 ? 3.255 -4.865 -17.253 1.00 63.75 119 ALA A C 1
ATOM 965 O O . ALA A 1 119 ? 3.165 -5.800 -16.475 1.00 63.75 119 ALA A O 1
ATOM 966 N N . LYS A 1 120 ? 2.167 -4.273 -17.765 1.00 63.50 120 LYS A N 1
ATOM 967 C CA . LYS A 1 120 ? 0.788 -4.708 -17.461 1.00 63.50 120 LYS A CA 1
ATOM 968 C C . LYS A 1 120 ? 0.445 -6.111 -17.973 1.00 63.50 120 LYS A C 1
ATOM 970 O O . LYS A 1 120 ? -0.486 -6.715 -17.458 1.00 63.50 120 LYS A O 1
ATOM 975 N N . LEU A 1 121 ? 1.156 -6.613 -18.984 1.00 60.62 121 LEU A N 1
ATOM 976 C CA . LEU A 1 121 ? 0.948 -7.962 -19.516 1.00 60.62 121 LEU A CA 1
ATOM 977 C C . LEU A 1 121 ? 1.611 -9.032 -18.635 1.00 60.62 121 LEU A C 1
ATOM 979 O O . LEU A 1 121 ? 1.097 -10.139 -18.530 1.00 60.62 121 LEU A O 1
ATOM 983 N N . PHE A 1 122 ? 2.739 -8.695 -18.003 1.00 63.09 122 PHE A N 1
ATOM 984 C CA . PHE A 1 122 ? 3.542 -9.623 -17.198 1.00 63.09 122 PHE A CA 1
ATOM 985 C C . PHE A 1 122 ? 3.458 -9.382 -15.685 1.00 63.09 122 PHE A C 1
ATOM 987 O O . PHE A 1 122 ? 3.940 -10.203 -14.914 1.00 63.09 122 PHE A O 1
ATOM 994 N N . TYR A 1 123 ? 2.875 -8.264 -15.254 1.00 67.31 123 TYR A N 1
ATOM 995 C CA . TYR A 1 123 ? 2.691 -7.902 -13.855 1.00 67.31 123 TYR A CA 1
ATOM 996 C C . TYR A 1 123 ? 1.203 -7.601 -13.638 1.00 67.31 123 TYR A C 1
ATOM 998 O O . TYR A 1 123 ? 0.724 -6.576 -14.139 1.00 67.31 123 TYR A O 1
ATOM 1006 N N . PRO A 1 124 ? 0.450 -8.474 -12.938 1.00 72.50 124 PRO A N 1
ATOM 1007 C CA . PRO A 1 124 ? -1.012 -8.414 -12.832 1.00 72.50 124 PRO A CA 1
ATOM 1008 C C . PRO A 1 124 ? -1.493 -7.313 -11.868 1.00 72.50 124 PRO A C 1
ATOM 1010 O O . PRO A 1 124 ? -2.426 -7.491 -11.087 1.00 72.50 124 PRO A O 1
ATOM 1013 N N . ALA A 1 125 ? -0.852 -6.147 -11.911 1.00 78.62 125 ALA A N 1
ATOM 1014 C CA . ALA A 1 125 ? -1.216 -5.001 -11.106 1.00 78.62 125 ALA A CA 1
ATOM 1015 C C . ALA A 1 125 ? -2.585 -4.458 -11.520 1.00 78.62 125 ALA A C 1
ATOM 1017 O O . ALA A 1 125 ? -2.808 -4.084 -12.673 1.00 78.62 125 ALA A O 1
ATOM 1018 N N . VAL A 1 126 ? -3.475 -4.336 -10.536 1.00 83.75 126 VAL A N 1
ATOM 1019 C CA . VAL A 1 126 ? -4.811 -3.753 -10.716 1.00 83.75 126 VAL A CA 1
ATOM 1020 C C . VAL A 1 126 ? -4.718 -2.285 -11.150 1.00 83.75 126 VAL A C 1
ATOM 1022 O O . VAL A 1 126 ? -5.495 -1.817 -11.982 1.00 83.75 126 VAL A O 1
ATOM 1025 N N . TRP A 1 127 ? -3.741 -1.552 -10.611 1.00 89.31 127 TRP A N 1
ATOM 1026 C CA . TRP A 1 127 ? -3.596 -0.112 -10.810 1.00 89.31 127 TRP A CA 1
ATOM 1027 C C . TRP A 1 127 ?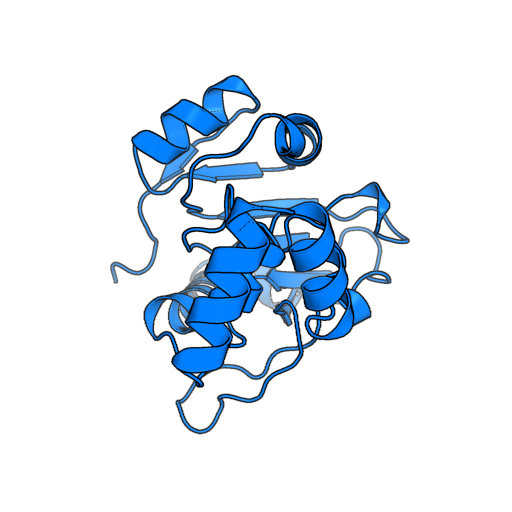 -2.250 0.249 -11.432 1.00 89.31 127 TRP A C 1
ATOM 1029 O O . TRP A 1 127 ? -1.243 -0.422 -11.227 1.00 89.31 127 TRP A O 1
ATOM 1039 N N . THR A 1 128 ? -2.205 1.380 -12.144 1.00 85.56 128 THR A N 1
ATOM 1040 C CA . THR A 1 128 ? -0.955 1.948 -12.689 1.00 85.56 128 THR A CA 1
ATOM 1041 C C . THR A 1 128 ? 0.066 2.284 -11.592 1.00 85.56 128 THR A C 1
ATOM 1043 O O . THR A 1 128 ? 1.269 2.212 -11.837 1.00 85.56 128 THR A O 1
ATOM 1046 N N . TYR A 1 129 ? -0.415 2.627 -10.394 1.00 90.75 129 TYR A N 1
ATOM 1047 C CA . TYR A 1 129 ? 0.377 2.798 -9.176 1.00 90.75 129 TYR A CA 1
ATOM 1048 C C . TYR A 1 129 ? -0.040 1.699 -8.205 1.00 90.75 129 TYR A C 1
ATOM 1050 O O . TYR A 1 129 ? -1.048 1.856 -7.515 1.00 90.75 129 TYR A O 1
ATOM 1058 N N . PRO A 1 130 ? 0.649 0.549 -8.199 1.00 89.88 130 PRO A N 1
ATOM 1059 C CA . PRO A 1 130 ? 0.093 -0.658 -7.600 1.00 89.88 130 PRO A CA 1
ATOM 1060 C C . PRO A 1 130 ? -0.148 -0.549 -6.106 1.00 89.88 130 PRO A C 1
ATOM 1062 O O . PRO A 1 130 ? -1.071 -1.168 -5.602 1.00 89.88 130 PRO A O 1
ATOM 1065 N N . TYR A 1 131 ? 0.639 0.261 -5.407 1.00 93.38 131 TYR A N 1
ATOM 1066 C CA . TYR A 1 131 ? 0.527 0.449 -3.964 1.00 93.38 131 TYR A CA 1
ATOM 1067 C C . TYR A 1 131 ? -0.342 1.644 -3.566 1.00 93.38 131 TYR A C 1
ATOM 1069 O O . TYR A 1 131 ? -0.311 2.074 -2.418 1.00 93.38 131 TYR A O 1
ATOM 1077 N N . ILE A 1 132 ? -1.120 2.186 -4.506 1.00 94.62 132 ILE A N 1
ATOM 1078 C CA . ILE A 1 132 ? -2.093 3.251 -4.256 1.00 94.62 132 ILE A CA 1
ATOM 1079 C C . ILE A 1 132 ? -3.472 2.701 -4.629 1.00 94.62 132 ILE A C 1
ATOM 1081 O O . ILE A 1 132 ? -3.903 2.856 -5.780 1.00 94.62 132 ILE A O 1
ATOM 1085 N N . PRO A 1 133 ? -4.148 2.003 -3.693 1.00 94.81 133 PRO A N 1
ATOM 1086 C CA . PRO A 1 133 ? -5.463 1.445 -3.947 1.00 94.81 133 PRO A CA 1
ATOM 1087 C C . PRO A 1 133 ? -6.465 2.523 -4.350 1.00 94.81 133 PRO A C 1
ATOM 1089 O O . PRO A 1 133 ? -6.468 3.626 -3.806 1.00 94.81 133 PRO A O 1
ATOM 1092 N N . GLN A 1 134 ? -7.330 2.195 -5.307 1.00 94.62 134 GLN A N 1
ATOM 1093 C CA . GLN A 1 134 ? -8.368 3.102 -5.795 1.00 94.62 134 GLN A CA 1
ATOM 1094 C C . GLN A 1 134 ? -9.722 2.605 -5.296 1.00 94.62 134 GLN A C 1
ATOM 1096 O O . GLN A 1 134 ? -10.125 1.495 -5.656 1.00 94.62 134 GLN A O 1
ATOM 1101 N N . LYS A 1 135 ? -10.443 3.407 -4.495 1.00 94.44 135 LYS A N 1
ATOM 1102 C CA . LYS A 1 135 ? -11.726 2.984 -3.891 1.00 94.44 135 LYS A CA 1
ATOM 1103 C C . LYS A 1 135 ? -12.725 2.506 -4.945 1.00 94.44 135 LYS A C 1
ATOM 1105 O O . LYS A 1 135 ? -13.402 1.507 -4.738 1.00 94.44 135 LYS A O 1
ATOM 1110 N N . ALA A 1 136 ? -12.744 3.166 -6.103 1.00 93.62 136 ALA A N 1
ATOM 1111 C CA . ALA A 1 136 ? -13.617 2.834 -7.229 1.00 93.62 136 ALA A CA 1
ATOM 1112 C C . ALA A 1 136 ? -13.383 1.437 -7.842 1.00 93.62 136 ALA A C 1
ATOM 1114 O O . ALA A 1 136 ? -14.228 0.961 -8.593 1.00 93.62 136 ALA A O 1
ATOM 1115 N N . SER A 1 137 ? -12.251 0.779 -7.566 1.00 93.94 137 SER A N 1
ATOM 1116 C CA . SER A 1 137 ? -11.976 -0.581 -8.063 1.00 93.94 137 SER A CA 1
ATOM 1117 C C . SER A 1 137 ? -12.603 -1.685 -7.210 1.00 93.94 137 SER A C 1
ATOM 1119 O O . SER A 1 137 ? -12.661 -2.829 -7.656 1.00 93.94 137 SER A O 1
ATOM 1121 N N . PHE A 1 138 ? -13.055 -1.373 -5.994 1.00 94.94 138 PHE A N 1
ATOM 1122 C CA . PHE A 1 138 ? -13.658 -2.349 -5.093 1.00 94.94 138 PHE A CA 1
ATOM 1123 C C . PHE A 1 138 ? -15.168 -2.427 -5.307 1.00 94.94 138 PHE A C 1
ATOM 1125 O O . PHE A 1 138 ? -15.835 -1.408 -5.481 1.00 94.94 138 PHE A O 1
ATOM 1132 N N . LYS A 1 139 ? -15.725 -3.644 -5.250 1.00 94.25 139 LYS A N 1
ATOM 1133 C CA . LYS A 1 139 ? -17.180 -3.857 -5.352 1.00 94.25 139 LYS A CA 1
ATOM 1134 C C . LYS A 1 139 ? -17.949 -3.214 -4.196 1.00 94.25 139 LYS A C 1
ATOM 1136 O O . LYS A 1 139 ? -19.071 -2.761 -4.389 1.00 94.25 139 LYS A O 1
ATOM 1141 N N . ASN A 1 140 ? -17.342 -3.191 -3.010 1.00 94.25 140 ASN A N 1
ATOM 1142 C CA . ASN A 1 140 ? -17.928 -2.663 -1.783 1.00 94.25 140 ASN A CA 1
ATOM 1143 C C . ASN A 1 140 ? -17.075 -1.521 -1.222 1.00 94.25 140 ASN A C 1
ATOM 1145 O O . ASN A 1 140 ? -15.905 -1.360 -1.573 1.00 94.25 140 ASN A O 1
ATOM 1149 N N . LYS A 1 141 ? -17.650 -0.741 -0.302 1.00 93.62 141 LYS A N 1
ATOM 1150 C CA . LYS A 1 141 ? -16.928 0.330 0.392 1.00 93.62 141 LYS A CA 1
ATOM 1151 C C . LYS A 1 141 ? -15.885 -0.265 1.338 1.00 93.62 141 LYS A C 1
ATOM 1153 O O . LYS A 1 141 ? -16.230 -0.929 2.317 1.00 93.62 141 LYS A O 1
ATOM 1158 N N . VAL A 1 142 ? -14.620 0.019 1.048 1.00 95.75 142 VAL A N 1
ATOM 1159 C CA . VAL A 1 142 ? -13.462 -0.355 1.868 1.00 95.75 142 VAL A CA 1
ATOM 1160 C C . VAL A 1 142 ? -12.771 0.887 2.418 1.00 95.75 142 VAL A C 1
ATOM 1162 O O . VAL A 1 142 ? -12.851 1.971 1.829 1.00 95.75 142 VAL A O 1
ATOM 1165 N N . LYS A 1 143 ? -12.071 0.723 3.540 1.00 97.12 143 LYS A N 1
ATOM 1166 C CA . LYS A 1 143 ? -11.180 1.750 4.087 1.00 97.12 143 LYS A CA 1
ATOM 1167 C C . LYS A 1 143 ? -9.774 1.569 3.532 1.00 97.12 143 LYS A C 1
ATOM 1169 O O . LYS A 1 143 ? -9.292 0.443 3.462 1.00 97.12 143 LYS A O 1
ATOM 1174 N N . ILE A 1 144 ? -9.114 2.662 3.177 1.00 97.44 144 ILE A N 1
ATOM 1175 C CA . ILE A 1 144 ? -7.727 2.682 2.709 1.00 97.44 144 ILE A CA 1
ATOM 1176 C C . ILE A 1 144 ? -6.892 3.454 3.723 1.00 97.44 144 ILE A C 1
ATOM 1178 O O . ILE A 1 144 ? -7.140 4.627 3.990 1.00 97.44 144 ILE A O 1
ATOM 1182 N N . ILE A 1 145 ? -5.896 2.782 4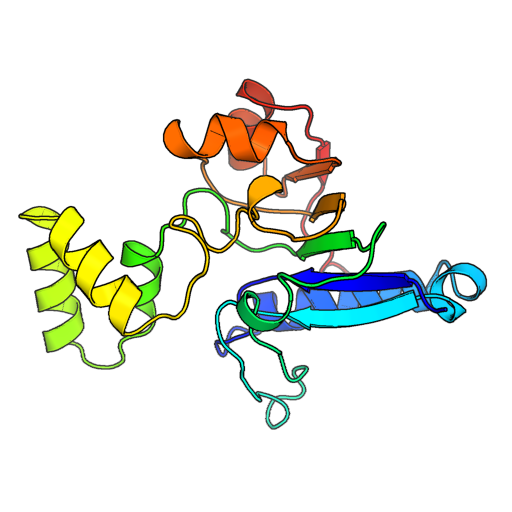.276 1.00 97.50 145 ILE A N 1
ATOM 1183 C CA . ILE A 1 145 ? -5.016 3.279 5.326 1.00 97.50 145 ILE A CA 1
ATOM 1184 C C . ILE A 1 145 ? -3.587 3.127 4.815 1.00 97.50 145 ILE A C 1
ATOM 1186 O O . ILE A 1 145 ? -3.212 2.056 4.353 1.00 97.50 145 ILE A O 1
ATOM 1190 N N . TYR A 1 146 ? -2.779 4.173 4.916 1.00 96.81 146 TYR A N 1
ATOM 1191 C CA . TYR A 1 146 ? -1.343 4.105 4.658 1.00 96.81 146 TYR A CA 1
ATOM 1192 C C . TYR A 1 146 ? -0.614 4.200 5.994 1.00 96.81 146 TYR A C 1
ATOM 1194 O O . TYR A 1 146 ? -0.835 5.146 6.751 1.00 96.81 146 TYR A O 1
ATOM 1202 N N . ASN A 1 147 ? 0.219 3.211 6.300 1.00 95.50 147 ASN A N 1
ATOM 1203 C CA . ASN A 1 147 ? 0.953 3.128 7.554 1.00 95.50 147 ASN A CA 1
ATOM 1204 C C . ASN A 1 147 ? 2.457 3.228 7.282 1.00 95.50 147 ASN A C 1
ATOM 1206 O O . ASN A 1 147 ? 3.015 2.349 6.631 1.00 95.50 147 ASN A O 1
ATOM 1210 N N . THR A 1 148 ? 3.069 4.315 7.758 1.00 93.94 148 THR A N 1
ATOM 1211 C CA . THR A 1 148 ? 4.509 4.619 7.675 1.00 93.94 148 THR A CA 1
ATOM 1212 C C . THR A 1 148 ? 5.069 4.474 6.258 1.00 93.94 148 THR A C 1
ATOM 1214 O O . THR A 1 148 ? 6.129 3.894 6.039 1.00 93.94 148 THR A O 1
ATOM 1217 N N . VAL A 1 149 ? 4.345 4.978 5.258 1.00 94.38 149 VAL A N 1
ATOM 1218 C CA . VAL A 1 149 ? 4.756 4.850 3.854 1.00 94.38 149 VAL A CA 1
ATOM 1219 C C . VAL A 1 149 ? 5.817 5.882 3.478 1.00 94.38 149 VAL A C 1
ATOM 1221 O O . VAL A 1 149 ? 5.864 6.987 4.020 1.00 94.38 149 VAL A O 1
ATOM 1224 N N . GLY A 1 150 ? 6.679 5.509 2.538 1.00 93.81 150 GLY A N 1
ATOM 1225 C CA . GLY A 1 150 ? 7.701 6.354 1.931 1.00 93.81 150 GLY A CA 1
ATOM 1226 C C . GLY A 1 150 ? 7.445 6.602 0.445 1.00 93.81 150 GLY A C 1
ATOM 1227 O O . GLY A 1 150 ? 6.683 5.882 -0.209 1.00 93.81 150 GLY A O 1
ATOM 1228 N N . GLY A 1 151 ? 8.129 7.602 -0.102 1.00 91.88 151 GLY A N 1
ATOM 1229 C CA . GLY A 1 151 ? 8.151 7.912 -1.529 1.00 91.88 151 GLY A CA 1
ATOM 1230 C C . GLY A 1 151 ? 7.659 9.317 -1.851 1.00 91.88 151 GLY A C 1
ATOM 1231 O O . GLY A 1 151 ? 7.105 10.028 -1.020 1.00 91.88 151 GLY A O 1
ATOM 1232 N N . THR A 1 152 ? 7.867 9.740 -3.095 1.00 92.56 152 THR A N 1
ATOM 1233 C CA . THR A 1 152 ? 7.430 11.062 -3.558 1.00 92.56 152 THR A CA 1
ATOM 1234 C C . THR A 1 152 ? 6.230 10.890 -4.484 1.00 92.56 152 THR A C 1
ATOM 1236 O O . THR A 1 152 ? 6.406 10.433 -5.617 1.00 92.56 152 THR A O 1
ATOM 1239 N N . PRO A 1 153 ? 5.007 11.222 -4.031 1.00 92.00 153 PRO A N 1
ATOM 1240 C CA . PRO A 1 153 ? 3.829 11.091 -4.866 1.00 92.00 153 PRO A CA 1
ATOM 1241 C C . PRO A 1 153 ? 3.894 12.026 -6.073 1.00 92.00 153 PRO A C 1
ATOM 1243 O O . PRO A 1 153 ? 4.397 13.147 -6.007 1.00 92.00 153 PRO A O 1
ATOM 1246 N N . VAL A 1 154 ? 3.337 11.568 -7.190 1.00 91.44 154 VAL A N 1
ATOM 1247 C CA . VAL A 1 154 ? 3.228 12.360 -8.422 1.00 91.44 154 VAL A CA 1
ATOM 1248 C C . VAL A 1 154 ? 1.815 12.919 -8.583 1.00 91.44 154 VAL A C 1
ATOM 1250 O O . VAL A 1 154 ? 0.852 12.368 -8.055 1.00 91.44 154 VAL A O 1
ATOM 1253 N N . LYS A 1 155 ? 1.651 14.002 -9.353 1.00 90.44 155 LYS A N 1
ATOM 1254 C CA . LYS A 1 155 ? 0.359 14.709 -9.508 1.00 90.44 155 LYS A CA 1
ATOM 1255 C C . LYS A 1 155 ? -0.800 13.798 -9.942 1.00 90.44 155 LYS A C 1
ATOM 1257 O O . LYS A 1 155 ? -1.931 13.988 -9.512 1.00 90.44 155 LYS A O 1
ATOM 1262 N N . SER A 1 156 ? -0.522 12.790 -10.761 1.00 89.75 156 SER A N 1
ATOM 1263 C CA . SER A 1 156 ? -1.479 11.767 -11.208 1.00 89.75 156 SER A CA 1
ATOM 1264 C C . SER A 1 156 ? -2.004 10.857 -10.088 1.00 89.75 156 SER A C 1
ATOM 1266 O O . SER A 1 156 ? -3.006 10.180 -10.293 1.00 89.75 156 SER A O 1
ATOM 1268 N N . GLN A 1 157 ? -1.354 10.827 -8.923 1.00 91.31 157 GLN A N 1
ATOM 1269 C CA . GLN A 1 157 ? -1.774 10.063 -7.743 1.00 91.31 157 GLN A CA 1
ATOM 1270 C C . GLN A 1 157 ? -2.637 10.886 -6.778 1.00 91.31 157 GLN A C 1
ATOM 1272 O O . GLN A 1 157 ? -3.278 10.316 -5.899 1.00 91.31 157 GLN A O 1
ATOM 1277 N N . ALA A 1 158 ? -2.676 12.213 -6.939 1.00 92.25 158 ALA A N 1
ATOM 1278 C CA . ALA A 1 158 ? -3.252 13.136 -5.965 1.00 92.25 158 ALA A CA 1
ATOM 1279 C C . ALA A 1 158 ? -4.704 12.813 -5.586 1.00 92.25 158 ALA A C 1
ATOM 1281 O O . ALA A 1 158 ? -5.052 12.866 -4.410 1.00 92.25 158 ALA A O 1
ATOM 1282 N N . ASN A 1 159 ? -5.545 12.463 -6.564 1.00 93.00 159 ASN A N 1
ATOM 1283 C CA . ASN A 1 159 ? -6.952 12.149 -6.304 1.00 93.00 159 ASN A CA 1
ATOM 1284 C C . ASN A 1 159 ? -7.099 10.882 -5.452 1.00 93.00 159 ASN A C 1
ATOM 1286 O O . ASN A 1 159 ? -7.864 10.879 -4.498 1.00 93.00 159 ASN A O 1
ATOM 1290 N N . TYR A 1 160 ? -6.302 9.848 -5.723 1.00 93.81 160 TYR A N 1
ATOM 1291 C CA . TYR A 1 160 ? -6.353 8.593 -4.968 1.00 93.81 160 TYR A CA 1
ATOM 1292 C C . TYR A 1 160 ? -5.779 8.736 -3.554 1.00 93.81 160 TYR A C 1
ATOM 1294 O O . TYR A 1 160 ? -6.286 8.139 -2.612 1.00 93.81 160 TYR A O 1
ATOM 1302 N N . ILE A 1 161 ? -4.752 9.573 -3.383 1.00 94.12 161 ILE A N 1
ATOM 1303 C CA . ILE A 1 161 ? -4.192 9.891 -2.061 1.00 94.12 161 ILE A CA 1
ATOM 1304 C C . ILE A 1 161 ? -5.219 10.649 -1.207 1.00 94.12 161 ILE A C 1
ATOM 1306 O O . ILE A 1 161 ? -5.351 10.377 -0.019 1.00 94.12 161 ILE A O 1
ATOM 1310 N N . LYS A 1 162 ? -5.986 11.565 -1.808 1.00 95.25 162 LYS A N 1
ATOM 1311 C CA . LYS A 1 162 ? -7.069 12.294 -1.124 1.00 95.25 162 LYS A CA 1
ATOM 1312 C C . LYS A 1 162 ? -8.222 11.402 -0.674 1.00 95.25 162 LYS A C 1
ATOM 1314 O O . LYS A 1 162 ? -8.915 11.747 0.273 1.00 95.25 162 LYS A O 1
ATOM 1319 N N . GLU A 1 163 ? -8.440 10.283 -1.357 1.00 94.56 163 GLU A N 1
ATOM 1320 C CA . GLU A 1 163 ? -9.481 9.316 -1.004 1.00 94.56 163 GLU A CA 1
ATOM 1321 C C . GLU A 1 163 ? -9.107 8.437 0.199 1.00 94.56 163 GLU A C 1
ATOM 1323 O O . GLU A 1 163 ? -9.975 7.724 0.710 1.00 94.56 163 GLU A O 1
ATOM 1328 N N . ALA A 1 164 ? -7.850 8.460 0.652 1.00 96.50 164 ALA A N 1
ATOM 1329 C CA . ALA A 1 164 ? -7.393 7.687 1.801 1.00 96.50 164 ALA A CA 1
ATOM 1330 C C . ALA A 1 164 ? -8.118 8.092 3.093 1.00 96.50 164 ALA A C 1
ATOM 1332 O O . ALA A 1 164 ? -8.360 9.270 3.341 1.00 96.50 164 ALA A O 1
ATOM 1333 N N . ASP A 1 165 ? -8.418 7.115 3.946 1.00 97.50 165 ASP A N 1
ATOM 1334 C CA . ASP A 1 165 ? -9.054 7.345 5.247 1.00 97.50 165 ASP A CA 1
ATOM 1335 C C . ASP A 1 165 ? -8.034 7.715 6.335 1.00 97.50 165 ASP A C 1
ATOM 1337 O O . ASP A 1 165 ? -8.390 8.351 7.323 1.00 97.50 165 ASP A O 1
ATOM 1341 N N . TYR A 1 166 ? -6.769 7.319 6.166 1.00 97.56 166 TYR A N 1
ATOM 1342 C CA . TYR A 1 166 ? -5.659 7.696 7.043 1.00 97.56 166 TYR A CA 1
ATOM 1343 C C . TYR A 1 166 ? -4.322 7.558 6.311 1.00 97.56 166 TYR A C 1
ATOM 1345 O O . TYR A 1 166 ? -4.141 6.625 5.523 1.00 97.56 166 TYR A O 1
ATOM 1353 N N . ILE A 1 167 ? -3.377 8.459 6.596 1.00 97.19 167 ILE A N 1
ATOM 1354 C CA . ILE A 1 167 ? -2.017 8.406 6.055 1.00 97.19 167 ILE A CA 1
ATOM 1355 C C . ILE A 1 167 ? -1.003 8.738 7.147 1.00 97.19 167 ILE A C 1
ATOM 1357 O O . ILE A 1 167 ? -1.072 9.799 7.768 1.00 97.19 167 ILE A O 1
ATOM 1361 N N . SER A 1 168 ? -0.006 7.873 7.315 1.00 96.12 168 SER A N 1
ATOM 1362 C CA . SER A 1 168 ? 1.242 8.226 7.981 1.00 96.12 168 SER A CA 1
ATOM 1363 C C . SER A 1 168 ? 2.443 8.020 7.063 1.00 96.12 168 SER A C 1
ATOM 1365 O O . SER A 1 168 ? 2.546 7.027 6.342 1.00 96.12 168 SER A O 1
ATOM 1367 N N . SER A 1 169 ? 3.341 8.999 7.091 1.00 95.31 169 SER A N 1
ATOM 1368 C CA . SER A 1 169 ? 4.570 9.078 6.307 1.00 95.31 169 SER A CA 1
ATOM 1369 C C . SER A 1 169 ? 5.769 8.796 7.208 1.00 95.31 169 SER A C 1
ATOM 1371 O O . SER A 1 169 ? 5.813 9.303 8.329 1.00 95.31 169 SER A O 1
ATOM 1373 N N . ARG A 1 170 ? 6.753 8.033 6.725 1.00 93.06 170 ARG A N 1
ATOM 1374 C CA . ARG A 1 170 ? 7.910 7.624 7.548 1.00 93.06 170 ARG A CA 1
ATOM 1375 C C . ARG A 1 170 ? 9.038 8.637 7.675 1.00 93.06 170 ARG A C 1
ATOM 1377 O O . ARG A 1 170 ? 9.802 8.602 8.634 1.00 93.06 170 ARG A O 1
ATOM 1384 N N . ASP A 1 171 ? 9.167 9.516 6.690 1.00 94.00 171 ASP A N 1
ATOM 1385 C CA . ASP A 1 171 ? 10.264 10.469 6.586 1.00 94.00 171 ASP A CA 1
ATOM 1386 C C . ASP A 1 171 ? 9.754 11.860 6.200 1.00 94.00 171 ASP A C 1
ATOM 1388 O O . ASP A 1 171 ? 8.688 12.010 5.595 1.00 94.00 171 ASP A O 1
ATOM 1392 N N . GLN A 1 172 ? 10.536 12.884 6.552 1.00 95.31 172 GLN A N 1
ATOM 1393 C CA . GLN A 1 172 ? 10.163 14.285 6.358 1.00 95.31 172 GLN A CA 1
ATOM 1394 C C . GLN A 1 172 ? 9.904 14.621 4.884 1.00 95.31 172 GLN A C 1
ATOM 1396 O O . GLN A 1 172 ? 8.961 15.346 4.580 1.00 95.31 172 GLN A O 1
ATOM 1401 N N . ARG A 1 173 ? 10.693 14.056 3.959 1.00 95.44 173 ARG A N 1
ATOM 1402 C CA . ARG A 1 173 ? 10.528 14.285 2.516 1.00 95.44 173 ARG A CA 1
ATOM 1403 C C . ARG A 1 173 ? 9.180 13.745 2.043 1.00 95.44 173 ARG A C 1
ATOM 1405 O O . ARG A 1 173 ? 8.464 14.453 1.342 1.00 95.44 173 ARG A O 1
ATOM 1412 N N . THR A 1 174 ? 8.820 12.522 2.425 1.00 95.44 174 THR A N 1
ATOM 1413 C CA . THR A 1 174 ? 7.514 11.943 2.082 1.00 95.44 174 THR A CA 1
ATOM 1414 C C . THR A 1 174 ? 6.373 12.758 2.693 1.00 95.44 174 THR A C 1
ATOM 1416 O O . THR A 1 174 ? 5.441 13.144 1.986 1.00 95.44 174 THR A O 1
ATOM 1419 N N . PHE A 1 175 ? 6.480 13.100 3.980 1.00 96.69 175 PHE A N 1
ATOM 1420 C CA . PHE A 1 175 ? 5.493 13.917 4.687 1.00 96.69 175 PHE A CA 1
ATOM 1421 C C . PHE A 1 175 ? 5.260 15.271 4.002 1.00 96.69 175 PHE A C 1
ATOM 1423 O O . PHE A 1 175 ? 4.115 15.665 3.769 1.00 96.69 175 PHE A O 1
ATOM 1430 N N . ASP A 1 176 ? 6.336 15.966 3.628 1.00 96.94 176 ASP A N 1
ATOM 1431 C CA . ASP A 1 176 ? 6.269 17.280 2.991 1.00 96.94 176 ASP A CA 1
ATOM 1432 C C . ASP A 1 176 ? 5.598 17.256 1.619 1.00 96.94 176 ASP A C 1
ATOM 1434 O O . ASP A 1 176 ? 4.984 18.248 1.221 1.00 96.94 176 ASP A O 1
ATOM 1438 N N . GLU A 1 177 ? 5.680 16.136 0.907 1.00 95.94 177 GLU A N 1
ATOM 1439 C CA . GLU A 1 177 ? 5.019 15.955 -0.381 1.00 95.94 177 GLU A CA 1
ATOM 1440 C C . GLU A 1 177 ? 3.561 15.513 -0.229 1.00 95.94 177 GLU A C 1
ATOM 1442 O O . GLU A 1 177 ? 2.690 16.033 -0.929 1.00 95.94 177 GLU A O 1
ATOM 1447 N N . VAL A 1 178 ? 3.262 14.607 0.705 1.00 95.75 178 VAL A N 1
ATOM 1448 C CA . VAL A 1 178 ? 1.897 14.113 0.952 1.00 95.75 178 VAL A CA 1
ATOM 1449 C C . VAL A 1 178 ? 1.004 15.198 1.555 1.00 95.75 178 VAL A C 1
ATOM 1451 O O . VAL A 1 178 ? -0.142 15.339 1.117 1.00 95.75 178 VAL A O 1
ATOM 1454 N N . LYS A 1 179 ? 1.526 16.025 2.477 1.00 96.62 179 LYS A N 1
ATOM 1455 C CA . LYS A 1 179 ? 0.762 17.103 3.138 1.00 96.62 179 LYS A CA 1
ATOM 1456 C C . LYS A 1 179 ? 0.194 18.141 2.166 1.00 96.62 179 LYS A C 1
ATOM 1458 O O . LYS A 1 179 ? -0.747 18.854 2.497 1.00 96.62 179 LYS A O 1
ATOM 1463 N N . LYS A 1 180 ? 0.756 18.232 0.953 1.00 95.19 180 LYS A N 1
ATOM 1464 C CA . LYS A 1 180 ? 0.247 19.096 -0.126 1.00 95.19 180 LYS A CA 1
ATOM 1465 C C . LYS A 1 180 ? -1.109 18.621 -0.657 1.00 95.19 180 LYS A C 1
ATOM 1467 O O . LYS A 1 180 ? -1.829 19.402 -1.275 1.00 95.19 180 LYS A O 1
ATOM 1472 N N . TRP A 1 181 ? -1.441 17.345 -0.461 1.00 93.88 181 TRP A N 1
ATOM 1473 C CA . TRP A 1 181 ? -2.611 16.698 -1.051 1.00 93.88 181 TRP A CA 1
ATOM 1474 C C . TRP A 1 181 ? -3.630 16.237 -0.014 1.00 93.88 181 TRP A C 1
ATOM 1476 O O . TRP A 1 181 ? -4.821 16.357 -0.287 1.00 93.88 181 TRP A O 1
ATOM 1486 N N . SER A 1 182 ? -3.187 15.716 1.134 1.00 95.25 182 SER A N 1
ATOM 1487 C CA . SER A 1 182 ? -4.055 15.175 2.187 1.00 95.25 182 SER A CA 1
ATOM 1488 C C . SER A 1 182 ? -3.444 15.370 3.578 1.00 95.25 182 SER A C 1
ATOM 1490 O O . SER A 1 182 ? -2.245 15.620 3.702 1.00 95.25 182 SER A O 1
ATOM 1492 N N . SER A 1 183 ? -4.262 15.232 4.624 1.00 95.75 183 SER A N 1
ATOM 1493 C CA . SER A 1 183 ? -3.760 15.166 5.999 1.00 95.75 183 SER A CA 1
ATOM 1494 C C . SER A 1 183 ? -2.890 13.921 6.166 1.00 95.75 183 SER A C 1
ATOM 1496 O O . SER A 1 183 ? -3.269 12.828 5.744 1.00 95.75 183 SER A O 1
ATOM 1498 N N . THR A 1 184 ? -1.718 14.087 6.769 1.00 96.06 184 THR A N 1
ATOM 1499 C CA . THR A 1 184 ? -0.774 13.002 7.035 1.00 96.06 184 THR A CA 1
ATOM 1500 C C . THR A 1 184 ? -0.082 13.246 8.363 1.00 96.06 184 THR A C 1
ATOM 1502 O O . THR A 1 184 ? 0.118 14.389 8.767 1.00 96.06 184 THR A O 1
ATOM 1505 N N . GLU A 1 185 ? 0.338 12.167 9.010 1.00 96.50 185 GLU A N 1
ATOM 1506 C CA . GLU A 1 185 ? 1.179 12.204 10.209 1.00 96.50 185 GLU A CA 1
ATOM 1507 C C . GLU A 1 185 ? 2.618 11.811 9.855 1.00 96.50 185 GLU A C 1
ATOM 1509 O O . GLU A 1 185 ? 2.829 11.025 8.931 1.00 96.50 185 GLU A O 1
ATOM 1514 N N . LEU A 1 186 ? 3.612 12.362 10.558 1.00 95.44 186 LEU A N 1
ATOM 1515 C CA . LEU A 1 186 ? 5.006 11.926 10.452 1.00 95.44 186 LEU A CA 1
ATOM 1516 C C . LEU A 1 186 ? 5.264 10.889 11.548 1.00 95.44 186 LEU A C 1
ATOM 1518 O O . LEU A 1 186 ? 5.332 11.236 12.726 1.00 95.44 186 LEU A O 1
ATOM 1522 N N . VAL A 1 187 ? 5.379 9.621 11.159 1.00 91.69 187 VAL A N 1
ATOM 1523 C CA . VAL A 1 187 ? 5.557 8.490 12.075 1.00 91.69 187 VAL A CA 1
ATOM 1524 C C . VAL A 1 187 ? 6.672 7.605 11.524 1.00 91.69 187 VAL A C 1
ATOM 1526 O O . VAL A 1 187 ? 6.481 7.055 10.442 1.00 91.69 187 VAL A O 1
ATOM 1529 N N . PRO A 1 188 ? 7.813 7.454 12.220 1.00 83.06 188 PRO A N 1
ATOM 1530 C CA . PRO A 1 188 ? 8.934 6.659 11.723 1.00 83.06 188 PRO A CA 1
ATOM 1531 C C . PRO A 1 188 ? 8.553 5.184 11.545 1.00 83.06 188 PRO A C 1
ATOM 1533 O O . PRO A 1 188 ? 7.578 4.711 12.133 1.00 83.06 188 PRO A O 1
ATOM 1536 N N . ASP A 1 189 ? 9.347 4.452 10.757 1.00 77.50 189 ASP A N 1
ATOM 1537 C CA . ASP A 1 189 ? 9.125 3.024 10.509 1.00 77.50 189 ASP A CA 1
ATOM 1538 C C . ASP A 1 189 ? 8.999 2.243 11.828 1.00 77.50 189 ASP A C 1
ATOM 1540 O O . ASP A 1 189 ? 9.851 2.312 12.717 1.00 77.50 189 ASP A O 1
ATOM 1544 N N . SER A 1 190 ? 7.935 1.449 11.935 1.00 65.50 190 SER A N 1
ATOM 1545 C CA . SER A 1 190 ? 7.550 0.723 13.151 1.00 65.50 190 SER A CA 1
ATOM 1546 C C . SER A 1 190 ? 8.405 -0.518 13.451 1.00 65.50 190 SER A C 1
ATOM 1548 O O . SER A 1 190 ? 8.031 -1.329 14.294 1.00 65.50 190 SER A O 1
ATOM 1550 N N . VAL A 1 191 ? 9.522 -0.713 12.739 1.00 64.31 191 VAL A N 1
ATOM 1551 C CA . VAL A 1 191 ? 10.408 -1.890 12.867 1.00 64.31 191 VAL A CA 1
ATOM 1552 C C . VAL A 1 191 ? 11.417 -1.736 14.018 1.00 64.31 191 VAL A C 1
ATOM 1554 O O . VAL A 1 191 ? 12.128 -2.680 14.354 1.00 64.31 191 VAL A O 1
ATOM 1557 N N . LEU A 1 192 ? 11.459 -0.573 14.671 1.00 48.50 192 LEU A N 1
ATOM 1558 C CA . LEU A 1 192 ? 12.173 -0.401 15.936 1.00 48.50 192 LEU A CA 1
ATOM 1559 C C . LEU A 1 192 ? 11.402 -1.110 17.062 1.00 48.50 192 LEU A C 1
ATOM 1561 O O . LEU A 1 192 ? 10.367 -0.622 17.515 1.00 48.50 192 LEU A O 1
ATOM 1565 N N . ILE A 1 193 ? 11.901 -2.288 17.456 1.00 39.00 193 ILE A N 1
ATOM 1566 C CA . ILE A 1 193 ? 11.521 -3.007 18.686 1.00 39.00 193 ILE A CA 1
ATOM 1567 C C . ILE A 1 193 ? 12.006 -2.220 19.902 1.00 39.00 193 ILE A C 1
ATOM 1569 O O . ILE A 1 193 ? 13.182 -1.791 19.877 1.00 39.00 193 ILE A O 1
#